Protein AF-A0A8H7ZRF0-F1 (afdb_monomer_lite)

Secondary structure (DSSP, 8-state):
---SS--EEE----EE-PPPTT---EEEEEPHHHHHHHHHHHHTT--TTS-TTTEEEEEEETT---TTT-SSPPEEEEEEE-TTS-EEEEE--TTHHHHHHHHHHHHT-TT----HHHHHHHHHHHHHS-GGGHHHHHHHHHHTTGGGGS-TTTT---HHHHHHHHHHHHHHHHHHHHHHHS-GGGGTGGG-S--PPPSSGGGS-TTTHHHHHHHHHHHHHHHTT----------------------PPP----

InterPro domains:
  IPR051113 Integrator complex subunit 6 [PTHR12957] (2-185)
  IPR057413 Integrator complex subunit 6-like, beta-barrel domain [PF25462] (2-107)

Organism: NCBI:txid278681

Radius of gyration: 33.99 Å; chains: 1; bounding box: 94×66×78 Å

Foldseek 3Di:
DDDPDFAKDKAPDFDFDDDPPPQDWDKDWDDCVVCLVVLVVQVVPDDPPQDLVGGWIFMATVPCDPPPDDPDRFGQWTWGHDPVSTIMTIGHAGNVVLVRVLLVVQVPDPPNPQDPVSLVSVVVVLVSHDLCCQVVVLVSCVSSVNNVSDDPCRSDDPVPVVVVVVVVVVVVVVVVVVVVPDDPCPVPPVPPPPDDQDPDLVPQDPVCNVVSVVVVVVVVVVVVPDDDDDDDDDDDDDDDDDDDDDDDDDDDDD

Sequence (254 aa):
GRPCQPLLCYTRQTESIVIPAGFPFDKYELQQEEHQPLAQLIASTVVPGIGRNVQCWPVCVRGSQRRDRSDRAAPFGFLRGNTSGGVTLYVLPFNFPHLFTLIEEFRKQPNAAASPSWMNKFKEYLSGVPCYYGKCYKEVFKHLGMGHLTPSNFGVTPSGINQHVEKIKAMAKKEYDILFNQPASVVTSNVAAERPLPTNAFDVPRNELHSRWTDLWNGFLKEVGHPIGKGKAEVYGSLTRKPDGEVSVPIAAM

pLDDT: mean 75.79, std 19.13, range [26.12, 96.19]

Structure (mmCIF, N/CA/C/O backbone):
data_AF-A0A8H7ZRF0-F1
#
_entry.id   AF-A0A8H7ZRF0-F1
#
loop_
_atom_site.group_PDB
_atom_site.id
_atom_site.type_symbol
_atom_site.label_atom_id
_atom_site.label_alt_id
_atom_site.label_comp_id
_atom_site.label_asym_id
_atom_site.label_entity_id
_atom_site.label_seq_id
_atom_site.pdbx_PDB_ins_code
_atom_site.Cartn_x
_atom_site.Cartn_y
_atom_site.Cartn_z
_atom_site.occupancy
_atom_site.B_iso_or_equiv
_atom_site.auth_seq_id
_atom_site.auth_comp_id
_atom_site.auth_asym_id
_atom_site.auth_atom_id
_atom_site.pdbx_PDB_model_num
ATOM 1 N N . GLY A 1 1 ? -15.731 9.913 8.395 1.00 62.22 1 GLY A N 1
ATOM 2 C CA . GLY A 1 1 ? -14.919 8.708 8.681 1.00 62.22 1 GLY A CA 1
ATOM 3 C C . GLY A 1 1 ? -14.121 8.313 7.450 1.00 62.22 1 GLY A C 1
ATOM 4 O O . GLY A 1 1 ? -14.120 9.074 6.490 1.00 62.22 1 GLY A O 1
ATOM 5 N N . ARG A 1 2 ? -13.464 7.146 7.453 1.00 72.12 2 ARG A N 1
ATOM 6 C CA . ARG A 1 2 ? -12.987 6.510 6.206 1.00 72.12 2 ARG A CA 1
ATOM 7 C C . ARG A 1 2 ? -14.180 5.815 5.520 1.00 72.12 2 ARG A C 1
ATOM 9 O O . ARG A 1 2 ? -15.034 5.318 6.253 1.00 72.12 2 ARG A O 1
ATOM 16 N N . PRO A 1 3 ? -14.277 5.789 4.180 1.00 81.44 3 PRO A N 1
ATOM 17 C CA . PRO A 1 3 ? -15.331 5.044 3.493 1.00 81.44 3 PRO A CA 1
ATOM 18 C C . PRO A 1 3 ? -15.100 3.531 3.617 1.00 81.44 3 PRO A C 1
ATOM 20 O O . PRO A 1 3 ? -13.955 3.085 3.685 1.00 81.44 3 PRO A O 1
ATOM 23 N N . CYS A 1 4 ? -16.179 2.745 3.616 1.00 84.19 4 CYS A N 1
ATOM 24 C CA . CYS A 1 4 ? -16.110 1.278 3.658 1.00 84.19 4 CYS A CA 1
ATOM 25 C C . CYS A 1 4 ? -15.548 0.676 2.358 1.00 84.19 4 CYS A C 1
ATOM 27 O O . CYS A 1 4 ? -14.923 -0.378 2.391 1.00 84.19 4 CYS A O 1
ATOM 29 N N . GLN A 1 5 ? -15.736 1.365 1.228 1.00 84.69 5 GLN A N 1
ATOM 30 C CA . GLN A 1 5 ? -15.147 1.028 -0.067 1.00 84.69 5 GLN A CA 1
ATOM 31 C C . GLN A 1 5 ? -14.028 2.036 -0.396 1.00 84.69 5 GLN A C 1
ATOM 33 O O . GLN A 1 5 ? -14.290 3.245 -0.420 1.00 84.69 5 GLN A O 1
ATOM 38 N N . PRO A 1 6 ? -12.776 1.598 -0.628 1.00 85.44 6 PRO A N 1
ATOM 39 C CA . PRO A 1 6 ? -11.690 2.495 -1.003 1.00 85.44 6 PRO A CA 1
ATOM 40 C C . PRO A 1 6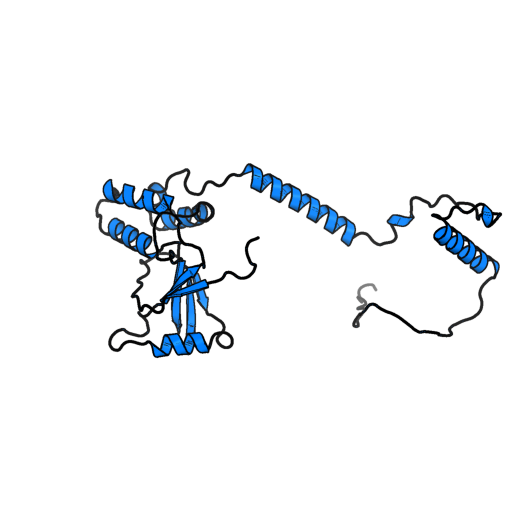 ? -11.820 2.919 -2.472 1.00 85.44 6 PRO A C 1
ATOM 42 O O . PRO A 1 6 ? -11.857 2.083 -3.370 1.00 85.44 6 PRO A O 1
ATOM 45 N N . LEU A 1 7 ? -11.832 4.228 -2.735 1.00 88.50 7 LEU A N 1
ATOM 46 C CA . LEU A 1 7 ? -11.823 4.746 -4.105 1.00 88.50 7 LEU A CA 1
ATOM 47 C C . LEU A 1 7 ? -10.425 4.585 -4.718 1.00 88.50 7 LEU A C 1
ATOM 49 O O . LEU A 1 7 ? -9.502 5.337 -4.389 1.00 88.50 7 LEU A O 1
ATOM 53 N N . LEU A 1 8 ? -10.280 3.603 -5.605 1.00 90.06 8 LEU A N 1
ATOM 54 C CA . LEU A 1 8 ? -9.058 3.354 -6.364 1.00 90.06 8 LEU A CA 1
ATOM 55 C C . LEU A 1 8 ? -9.096 4.107 -7.699 1.00 90.06 8 LEU A C 1
ATOM 57 O O . LEU A 1 8 ? -10.089 4.064 -8.421 1.00 90.06 8 LEU A O 1
ATOM 61 N N . CYS A 1 9 ? -7.996 4.773 -8.038 1.00 90.00 9 CYS A N 1
ATOM 62 C CA . CYS A 1 9 ? -7.777 5.408 -9.334 1.00 90.00 9 CYS A CA 1
ATOM 63 C C . CYS A 1 9 ? -6.651 4.672 -10.068 1.00 90.00 9 CYS A C 1
ATOM 65 O O . CYS A 1 9 ? -5.660 4.292 -9.449 1.00 90.00 9 CYS A O 1
ATOM 67 N N . TYR A 1 10 ? -6.764 4.512 -11.385 1.00 89.31 10 TYR A N 1
ATOM 68 C CA . TYR A 1 10 ? -5.712 3.932 -12.223 1.00 89.31 10 TYR A CA 1
ATOM 69 C C . TYR A 1 10 ? -5.275 4.915 -13.313 1.00 89.31 10 TYR A C 1
ATOM 71 O O . TYR A 1 10 ? -6.069 5.729 -13.788 1.00 89.31 10 TYR A O 1
ATOM 79 N N . THR A 1 11 ? -4.011 4.835 -13.730 1.00 84.62 11 THR A N 1
ATOM 80 C CA . THR A 1 11 ? -3.490 5.620 -14.860 1.00 84.62 11 THR A CA 1
ATOM 81 C C . THR A 1 11 ? -3.472 4.755 -16.119 1.00 84.62 11 THR A C 1
ATOM 83 O O . THR A 1 11 ? -2.900 3.672 -16.092 1.00 84.62 11 THR A O 1
ATOM 86 N N . ARG A 1 12 ? -4.023 5.238 -17.244 1.00 80.69 12 ARG A N 1
ATOM 87 C CA . ARG A 1 12 ? -3.978 4.539 -18.554 1.00 80.69 12 ARG A CA 1
ATOM 88 C C . ARG A 1 12 ? -2.612 4.627 -19.263 1.00 80.69 12 ARG A C 1
ATOM 90 O O . ARG A 1 12 ? -2.514 4.385 -20.462 1.00 80.69 12 ARG A O 1
ATOM 97 N N . GLN A 1 13 ? -1.565 5.028 -18.543 1.00 74.75 13 GLN A N 1
ATOM 98 C CA . GLN A 1 13 ? -0.195 5.041 -19.049 1.00 74.75 13 GLN A CA 1
ATOM 99 C C . GLN A 1 13 ? 0.347 3.614 -18.982 1.00 74.75 13 GLN A C 1
ATOM 101 O O . GLN A 1 13 ? 0.293 2.976 -17.932 1.00 74.75 13 GLN A O 1
ATOM 106 N N . THR A 1 14 ? 0.834 3.113 -20.116 1.00 73.62 14 THR A N 1
ATOM 107 C CA . THR A 1 14 ? 1.450 1.786 -20.200 1.00 73.62 14 THR A CA 1
ATOM 108 C C . THR A 1 14 ? 2.867 1.875 -19.664 1.00 73.62 14 THR A C 1
ATOM 110 O O . THR A 1 14 ? 3.766 2.354 -20.350 1.00 73.62 14 THR A O 1
ATOM 113 N N . GLU A 1 15 ? 3.048 1.432 -18.426 1.00 78.25 15 GLU A N 1
ATOM 114 C CA . GLU A 1 15 ? 4.357 1.307 -17.795 1.00 78.25 15 GLU A CA 1
ATOM 115 C C . GLU A 1 15 ? 4.810 -0.168 -17.842 1.00 78.25 15 GLU A C 1
ATOM 117 O O . GLU A 1 15 ? 4.003 -1.079 -18.055 1.00 78.25 15 GLU A O 1
ATOM 122 N N . SER A 1 16 ? 6.116 -0.404 -17.686 1.00 81.31 16 SER A N 1
ATOM 123 C CA . SER A 1 16 ? 6.729 -1.739 -17.638 1.00 81.31 16 SER A CA 1
ATOM 124 C C . SER A 1 16 ? 7.281 -1.977 -16.235 1.00 81.31 16 SER A C 1
ATOM 126 O O . SER A 1 16 ? 8.434 -1.651 -15.952 1.00 81.31 16 SER A O 1
ATOM 128 N N . ILE A 1 17 ? 6.454 -2.517 -15.340 1.00 86.19 17 ILE A N 1
ATOM 129 C CA . ILE A 1 17 ? 6.827 -2.741 -13.941 1.00 86.19 17 ILE A CA 1
ATOM 130 C C . ILE A 1 17 ? 7.418 -4.143 -13.779 1.00 86.19 17 ILE A C 1
ATOM 132 O O . ILE A 1 17 ? 6.715 -5.150 -13.865 1.00 86.19 17 ILE A O 1
ATOM 136 N N . VAL A 1 18 ? 8.715 -4.195 -13.481 1.00 87.69 18 VAL A N 1
ATOM 137 C CA . VAL A 1 18 ? 9.401 -5.409 -13.029 1.00 87.69 18 VAL A CA 1
ATOM 138 C C . VAL A 1 18 ? 9.389 -5.424 -11.502 1.00 87.69 18 VAL A C 1
ATOM 140 O O . VAL A 1 18 ? 9.832 -4.473 -10.861 1.00 87.69 18 VAL A O 1
ATOM 143 N N . ILE A 1 19 ? 8.875 -6.501 -10.905 1.00 91.06 19 ILE A N 1
ATOM 144 C CA . ILE A 1 19 ? 8.956 -6.720 -9.456 1.00 91.06 19 ILE A CA 1
ATOM 145 C C . ILE A 1 19 ? 10.333 -7.341 -9.151 1.00 91.06 19 ILE A C 1
ATOM 147 O O . ILE A 1 19 ? 10.663 -8.365 -9.758 1.00 91.06 19 ILE A O 1
ATOM 151 N N . PRO A 1 20 ? 11.148 -6.778 -8.235 1.00 90.62 20 PRO A N 1
ATOM 152 C CA . PRO A 1 20 ? 12.454 -7.334 -7.899 1.00 90.62 20 PRO A CA 1
ATOM 153 C C . PRO A 1 20 ? 12.352 -8.790 -7.431 1.00 90.62 20 PRO A C 1
ATOM 155 O O . PRO A 1 20 ? 11.516 -9.124 -6.594 1.00 90.62 20 PRO A O 1
ATOM 158 N N . ALA A 1 21 ? 13.240 -9.659 -7.924 1.00 88.00 21 ALA A N 1
ATOM 159 C CA . ALA A 1 21 ? 13.240 -11.079 -7.559 1.00 88.00 21 ALA A CA 1
ATOM 160 C C . ALA A 1 21 ? 13.254 -11.278 -6.030 1.00 88.00 21 ALA A C 1
ATOM 162 O O . ALA A 1 21 ? 14.017 -10.605 -5.329 1.00 88.00 21 ALA A O 1
ATOM 163 N N . GLY A 1 22 ? 12.406 -12.177 -5.521 1.00 87.50 22 GLY A N 1
ATOM 164 C CA . GLY A 1 22 ? 12.235 -12.435 -4.085 1.00 87.50 22 GLY A CA 1
ATOM 165 C C . GLY A 1 22 ? 11.441 -11.374 -3.306 1.00 87.50 22 GLY A C 1
ATOM 166 O O . GLY A 1 22 ? 11.324 -11.494 -2.090 1.00 87.50 22 GLY A O 1
ATOM 167 N N . PHE A 1 23 ? 10.899 -10.337 -3.955 1.00 91.94 23 PHE A N 1
ATOM 168 C CA . PHE A 1 23 ? 10.026 -9.368 -3.290 1.00 91.94 23 PHE A CA 1
ATOM 169 C C . PHE A 1 23 ? 8.612 -9.957 -3.082 1.00 91.94 23 PHE A C 1
ATOM 171 O O . PHE A 1 23 ? 8.021 -10.421 -4.058 1.00 91.94 23 PHE A O 1
ATOM 178 N N . PRO A 1 24 ? 8.042 -9.940 -1.861 1.00 92.25 24 PRO A N 1
ATOM 179 C CA . PRO A 1 24 ? 6.694 -10.450 -1.604 1.00 92.25 24 PRO A CA 1
ATOM 180 C C . PRO A 1 24 ? 5.613 -9.452 -2.046 1.00 92.25 24 PRO A C 1
ATOM 182 O O . PRO A 1 24 ? 5.714 -8.253 -1.786 1.00 92.25 24 PRO A O 1
ATOM 185 N N . PHE A 1 25 ? 4.560 -9.950 -2.690 1.00 93.38 25 PHE A N 1
ATOM 186 C CA . PHE A 1 25 ? 3.422 -9.159 -3.160 1.00 93.38 25 PHE A CA 1
ATOM 187 C C . PHE A 1 25 ? 2.145 -9.999 -3.150 1.00 93.38 25 PHE A C 1
ATOM 189 O O . PHE A 1 25 ? 2.209 -11.217 -3.325 1.00 93.38 25 PHE A O 1
ATOM 196 N N . ASP A 1 26 ? 0.993 -9.344 -3.012 1.00 94.00 26 ASP A N 1
ATOM 197 C CA . ASP A 1 26 ? -0.301 -10.018 -3.113 1.00 94.00 26 ASP A CA 1
ATOM 198 C C . ASP A 1 26 ? -0.854 -9.905 -4.540 1.00 94.00 26 ASP A C 1
ATOM 200 O O . ASP A 1 26 ? -0.692 -8.884 -5.220 1.00 94.00 26 ASP A O 1
ATOM 204 N N . LYS A 1 27 ? -1.550 -10.951 -4.986 1.00 94.31 27 LYS A N 1
ATOM 205 C CA . LYS A 1 27 ? -2.204 -11.030 -6.295 1.00 94.31 27 LYS A CA 1
ATOM 206 C C . LYS A 1 27 ? -3.697 -11.283 -6.089 1.00 94.31 27 LYS A C 1
ATOM 208 O O . LYS A 1 27 ? -4.075 -12.369 -5.663 1.00 94.31 27 LYS A O 1
ATOM 213 N N . TYR A 1 28 ? -4.531 -10.316 -6.458 1.00 94.00 28 TYR A N 1
ATOM 214 C CA . TYR A 1 28 ? -5.988 -10.438 -6.416 1.00 94.00 28 TYR A CA 1
ATOM 215 C C . TYR A 1 28 ? -6.536 -10.515 -7.840 1.00 94.00 28 TYR A C 1
ATOM 217 O O . TYR A 1 28 ? -6.268 -9.637 -8.661 1.00 94.00 28 TYR A O 1
ATOM 225 N N . GLU A 1 29 ? -7.296 -11.562 -8.149 1.00 91.94 29 GLU A N 1
ATOM 226 C CA . GLU A 1 29 ? -8.023 -11.655 -9.416 1.00 91.94 29 GLU A CA 1
ATOM 227 C C . GLU A 1 29 ? -9.395 -11.003 -9.245 1.00 91.94 29 GLU A C 1
ATOM 229 O O . GLU A 1 29 ? -10.120 -11.290 -8.293 1.00 91.94 29 GLU A O 1
ATOM 234 N N . LEU A 1 30 ? -9.710 -10.059 -10.128 1.00 90.19 30 LEU A N 1
ATOM 235 C CA . LEU A 1 30 ? -10.928 -9.265 -10.058 1.00 90.19 30 LEU A CA 1
ATOM 236 C C . LEU A 1 30 ? -12.078 -10.028 -10.730 1.00 90.19 30 LEU A C 1
ATOM 238 O O . LEU A 1 30 ? -11.889 -10.613 -11.799 1.00 90.19 30 LEU A O 1
ATOM 242 N N . GLN A 1 31 ? -13.266 -10.014 -10.116 1.00 85.31 31 GLN A N 1
ATOM 243 C CA . GLN A 1 31 ? -14.432 -10.747 -10.619 1.00 85.31 31 GLN A CA 1
ATOM 244 C C . GLN A 1 31 ? -14.798 -10.288 -12.037 1.00 85.31 31 GLN A C 1
ATOM 246 O O . GLN A 1 31 ? -14.984 -9.101 -12.304 1.00 85.31 31 GLN A O 1
ATOM 251 N N . GLN A 1 32 ? -14.854 -11.243 -12.966 1.00 76.19 32 GLN A N 1
ATOM 252 C CA . GLN A 1 32 ? -14.890 -10.949 -14.400 1.00 76.19 32 GLN A CA 1
ATOM 253 C C . GLN A 1 32 ? -16.191 -10.261 -14.838 1.00 76.19 32 GLN A C 1
ATOM 255 O O . GLN A 1 32 ? 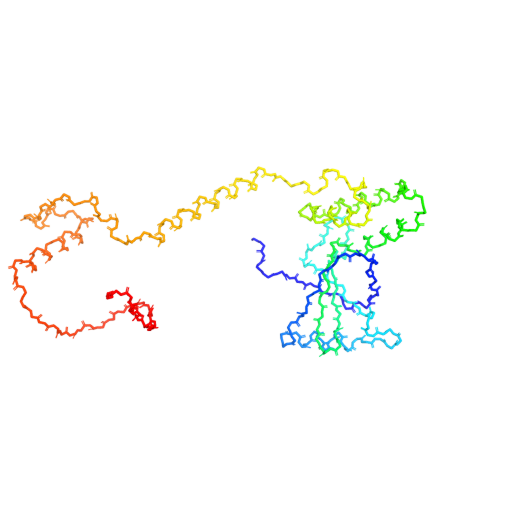-16.153 -9.421 -15.732 1.00 76.19 32 GLN A O 1
ATOM 260 N N . GLU A 1 33 ? -17.312 -10.578 -14.189 1.00 75.50 33 GLU A N 1
ATOM 261 C CA . GLU A 1 33 ? -18.638 -10.031 -14.499 1.00 75.50 33 GLU A CA 1
ATOM 262 C C . GLU A 1 33 ? -18.730 -8.534 -14.155 1.00 75.50 33 GLU A C 1
ATOM 264 O O . GLU A 1 33 ? -19.020 -7.718 -15.029 1.00 75.50 33 GLU A O 1
ATOM 269 N N . GLU A 1 34 ? -18.369 -8.138 -12.928 1.00 81.06 34 GLU A N 1
ATOM 270 C CA . GLU A 1 34 ? -18.396 -6.730 -12.489 1.00 81.06 34 GLU A CA 1
ATOM 271 C C . GLU A 1 34 ? -17.350 -5.840 -13.190 1.00 81.06 34 GLU A C 1
ATOM 273 O O . GLU A 1 34 ? -17.420 -4.607 -13.139 1.00 81.06 34 GLU A O 1
ATOM 278 N N . HIS A 1 35 ? -16.340 -6.442 -13.826 1.00 83.12 35 HIS A N 1
ATOM 279 C CA . HIS A 1 35 ? -15.166 -5.729 -14.338 1.00 83.12 35 HIS A CA 1
ATOM 280 C C . HIS A 1 35 ? -14.873 -5.966 -15.826 1.00 83.12 35 HIS A C 1
ATOM 282 O O . HIS A 1 35 ? -13.837 -5.518 -16.327 1.00 83.12 35 HIS A O 1
ATOM 288 N N . GLN A 1 36 ? -15.801 -6.578 -16.570 1.00 83.44 36 GLN A N 1
ATOM 289 C CA . GLN A 1 36 ? -15.681 -6.801 -18.015 1.00 83.44 36 GLN A CA 1
ATOM 290 C C . GLN A 1 36 ? -15.309 -5.530 -18.817 1.00 83.44 36 GLN A C 1
ATOM 292 O O . GLN A 1 36 ? -14.415 -5.627 -19.664 1.00 83.44 36 GLN A O 1
ATOM 297 N N . PRO A 1 37 ? -15.867 -4.323 -18.553 1.00 88.00 37 PRO A N 1
ATOM 298 C CA . PRO A 1 37 ? -15.476 -3.113 -19.285 1.00 88.00 37 PRO A CA 1
ATOM 299 C C . PRO A 1 37 ? -14.024 -2.690 -19.022 1.00 88.00 37 PRO A C 1
ATOM 301 O O . PRO A 1 37 ? -13.353 -2.180 -19.915 1.00 88.00 37 PRO A O 1
ATOM 304 N N . LEU A 1 38 ? -13.508 -2.927 -17.809 1.00 87.00 38 LEU A N 1
ATOM 305 C CA . LEU A 1 38 ? -12.110 -2.664 -17.455 1.00 87.00 38 LEU A CA 1
ATOM 306 C C . LEU A 1 38 ? -11.172 -3.679 -18.125 1.00 87.00 38 LEU A C 1
ATOM 308 O O . LEU A 1 38 ? -10.103 -3.299 -18.601 1.00 87.00 38 LEU A O 1
ATOM 312 N N . ALA A 1 39 ? -11.587 -4.946 -18.212 1.00 86.31 39 ALA A N 1
ATOM 313 C CA . ALA A 1 39 ? -10.846 -5.990 -18.914 1.00 86.31 39 ALA A CA 1
ATOM 314 C C . ALA A 1 39 ? -10.716 -5.691 -20.415 1.00 86.31 39 ALA A C 1
ATOM 316 O O . ALA A 1 39 ? -9.606 -5.694 -20.952 1.00 86.31 39 ALA A O 1
ATOM 317 N N . GLN A 1 40 ? -11.833 -5.351 -21.069 1.00 86.00 40 GLN A N 1
ATOM 318 C CA . GLN A 1 40 ? -11.865 -4.921 -22.470 1.00 86.00 40 GLN A CA 1
ATOM 319 C C . GLN A 1 40 ? -10.975 -3.697 -22.704 1.00 86.00 40 GLN A C 1
ATOM 321 O O . GLN A 1 40 ? -10.173 -3.693 -23.633 1.00 86.00 40 GLN A O 1
ATOM 326 N N . LEU A 1 41 ? -11.071 -2.688 -21.833 1.00 87.75 41 LEU A N 1
ATOM 327 C CA . LEU A 1 41 ? -10.309 -1.447 -21.935 1.00 87.75 41 LEU A CA 1
ATOM 328 C C . LEU A 1 41 ? -8.789 -1.660 -21.781 1.00 87.75 41 LEU A C 1
ATOM 330 O O . LEU A 1 41 ? -8.010 -1.046 -22.508 1.00 87.75 41 LEU A O 1
ATOM 334 N N . ILE A 1 42 ? -8.350 -2.531 -20.867 1.00 85.06 42 ILE A N 1
ATOM 335 C CA . ILE A 1 42 ? -6.929 -2.898 -20.750 1.00 85.06 42 ILE A CA 1
ATOM 336 C C . ILE A 1 42 ? -6.496 -3.651 -22.018 1.00 85.06 42 ILE A C 1
ATOM 338 O O . ILE A 1 42 ? -5.512 -3.267 -22.653 1.00 85.06 42 ILE A O 1
ATOM 342 N N . ALA A 1 43 ? -7.270 -4.655 -22.446 1.00 81.00 43 ALA A N 1
ATOM 343 C CA . ALA A 1 43 ? -6.980 -5.461 -23.633 1.00 81.00 43 ALA A CA 1
ATOM 344 C C . ALA A 1 43 ? -6.961 -4.655 -24.949 1.00 81.00 43 ALA A C 1
ATOM 346 O O . ALA A 1 43 ? -6.190 -4.990 -25.849 1.00 81.00 43 ALA A O 1
ATOM 347 N N . SER A 1 44 ? -7.743 -3.575 -25.064 1.00 79.94 44 SER A N 1
ATOM 348 C CA . SER A 1 44 ? -7.743 -2.699 -26.245 1.00 79.94 44 SER A CA 1
ATOM 349 C C . SER A 1 44 ? -6.514 -1.792 -26.343 1.00 79.94 44 SER A C 1
ATOM 351 O O . SER A 1 44 ? -6.279 -1.211 -27.396 1.00 79.94 44 SER A O 1
ATOM 353 N N . THR A 1 45 ? -5.725 -1.647 -25.270 1.00 73.31 45 THR A N 1
ATOM 354 C CA . THR A 1 45 ? -4.520 -0.791 -25.269 1.00 73.31 45 THR A CA 1
ATOM 355 C C . THR A 1 45 ? -3.213 -1.526 -25.564 1.00 73.31 45 THR A C 1
ATOM 357 O O . THR A 1 45 ? -2.148 -0.924 -25.446 1.00 73.31 45 THR A O 1
ATOM 360 N N . VAL A 1 46 ? -3.262 -2.803 -25.957 1.00 64.94 46 VAL A N 1
ATOM 361 C CA . VAL A 1 46 ? -2.068 -3.616 -26.247 1.00 64.94 46 VAL A CA 1
ATOM 362 C C . VAL A 1 46 ? -1.247 -3.009 -27.389 1.00 64.94 46 VAL A C 1
ATOM 364 O O . VAL A 1 46 ? -1.635 -3.060 -28.555 1.00 64.94 46 VAL A O 1
ATOM 367 N N . VAL A 1 47 ? -0.084 -2.456 -27.039 1.00 63.97 47 VAL A N 1
ATOM 368 C CA . VAL A 1 47 ? 0.862 -1.846 -27.981 1.00 63.97 47 VAL A CA 1
ATOM 369 C C . VAL A 1 47 ? 1.643 -2.949 -28.713 1.00 63.97 47 VAL A C 1
ATOM 371 O O . VAL A 1 47 ? 2.253 -3.787 -28.045 1.00 63.97 47 VAL A O 1
ATOM 374 N N . PRO A 1 48 ? 1.685 -2.967 -30.060 1.00 56.66 48 PRO A N 1
ATOM 375 C CA . PRO A 1 48 ? 2.505 -3.918 -30.809 1.00 56.66 48 PRO A CA 1
ATOM 376 C C . PRO A 1 48 ? 3.977 -3.896 -30.367 1.00 56.66 48 PRO A C 1
ATOM 378 O O . PRO A 1 48 ? 4.552 -2.836 -30.137 1.00 56.66 48 PRO A O 1
ATOM 381 N N . GLY A 1 49 ? 4.588 -5.074 -30.226 1.00 61.41 49 GLY A N 1
ATOM 382 C CA . GLY A 1 49 ? 5.967 -5.233 -29.742 1.00 61.41 49 GLY A CA 1
ATOM 383 C C . GLY A 1 49 ? 6.118 -5.262 -28.213 1.00 61.41 49 GLY A C 1
ATOM 384 O O . GLY A 1 49 ? 6.986 -5.976 -27.713 1.00 61.41 49 GLY A O 1
ATOM 385 N N . ILE A 1 50 ? 5.242 -4.599 -27.449 1.00 62.09 50 ILE A N 1
ATOM 386 C CA . ILE A 1 50 ? 5.188 -4.751 -25.986 1.00 62.09 50 ILE A CA 1
ATOM 387 C C . ILE A 1 50 ? 4.257 -5.924 -25.667 1.00 62.09 50 ILE A C 1
ATOM 389 O O . ILE A 1 50 ? 3.034 -5.818 -25.736 1.00 62.09 50 ILE A O 1
ATOM 393 N N . GLY A 1 51 ? 4.837 -7.078 -25.327 1.00 58.44 51 GLY A N 1
ATOM 394 C CA . GLY A 1 51 ? 4.061 -8.283 -25.031 1.00 58.44 51 GLY A CA 1
ATOM 395 C C . GLY A 1 51 ? 3.019 -8.057 -23.926 1.00 58.44 51 GLY A C 1
ATOM 396 O O . GLY A 1 51 ? 3.302 -7.400 -22.923 1.00 58.44 51 GLY A O 1
ATOM 397 N N . ARG A 1 52 ? 1.829 -8.668 -24.062 1.00 56.47 52 ARG A N 1
ATOM 398 C CA . ARG A 1 52 ? 0.683 -8.536 -23.125 1.00 56.47 52 ARG A CA 1
ATOM 399 C C . ARG A 1 52 ? 1.022 -8.798 -21.645 1.00 56.47 52 ARG A C 1
ATOM 401 O O . ARG A 1 52 ? 0.287 -8.382 -20.760 1.00 56.47 52 ARG A O 1
ATOM 408 N N . ASN A 1 53 ? 2.134 -9.482 -21.377 1.00 57.38 53 ASN A N 1
ATOM 409 C CA . ASN A 1 53 ? 2.644 -9.772 -20.037 1.00 57.38 53 ASN A CA 1
ATOM 410 C C . ASN A 1 53 ? 3.472 -8.639 -19.394 1.00 57.38 53 ASN A C 1
ATOM 412 O O . ASN A 1 53 ? 3.844 -8.774 -18.231 1.00 57.38 53 ASN A O 1
ATOM 416 N N . VAL A 1 54 ? 3.766 -7.556 -20.117 1.00 63.53 54 VAL A N 1
ATOM 417 C CA . VAL A 1 54 ? 4.581 -6.418 -19.645 1.00 63.53 54 VAL A CA 1
ATOM 418 C C . VAL A 1 54 ? 3.725 -5.176 -19.379 1.00 63.53 54 VAL A C 1
ATOM 420 O O . VAL A 1 54 ? 3.998 -4.424 -18.447 1.00 63.53 54 VAL A O 1
ATOM 423 N N . GLN A 1 55 ? 2.661 -4.981 -20.164 1.00 75.06 55 GLN A N 1
ATOM 424 C CA . GLN A 1 55 ? 1.737 -3.860 -20.007 1.00 75.06 55 GLN A CA 1
ATOM 425 C C . GLN A 1 55 ? 1.018 -3.908 -18.653 1.00 75.06 55 GLN A C 1
ATOM 427 O O . GLN A 1 55 ? 0.301 -4.860 -18.337 1.00 75.06 55 GLN A O 1
ATOM 432 N N . CYS A 1 56 ? 1.181 -2.844 -17.871 1.00 86.81 56 CYS A N 1
ATOM 433 C CA . CYS A 1 56 ? 0.536 -2.688 -16.576 1.00 86.81 56 CYS A CA 1
ATOM 434 C C . CYS A 1 56 ? 0.155 -1.225 -16.312 1.00 86.81 56 CYS A C 1
ATOM 436 O O . CYS A 1 56 ? 0.770 -0.296 -16.838 1.00 86.81 56 CYS A O 1
ATOM 438 N N . TRP A 1 57 ? -0.919 -1.033 -15.545 1.00 90.81 57 TRP A N 1
ATOM 439 C CA . TRP A 1 57 ? -1.555 0.264 -15.293 1.00 90.81 57 TRP A CA 1
ATOM 440 C C . TRP A 1 57 ? -1.447 0.618 -13.802 1.00 90.81 57 TRP A C 1
ATOM 442 O O . TRP A 1 57 ? -2.111 -0.036 -12.990 1.00 90.81 57 TRP A O 1
ATOM 452 N N . PRO A 1 58 ? -0.641 1.622 -13.406 1.00 91.69 58 PRO A N 1
ATOM 453 C CA . PRO A 1 58 ? -0.440 1.967 -11.998 1.00 91.69 58 PRO A CA 1
ATOM 454 C C . PRO A 1 58 ? -1.734 2.385 -11.292 1.00 91.69 58 PRO A C 1
ATOM 456 O O . PRO A 1 58 ? -2.482 3.226 -11.803 1.00 91.69 58 PRO A O 1
ATOM 459 N N . VAL A 1 59 ? -1.958 1.840 -10.092 1.00 92.69 59 VAL A N 1
ATOM 460 C CA . VAL A 1 59 ? -3.115 2.125 -9.228 1.00 92.69 59 VAL A CA 1
ATOM 461 C C . VAL A 1 59 ? -2.683 2.924 -8.003 1.00 92.69 59 VAL A C 1
ATOM 463 O O . VAL A 1 59 ? -1.738 2.558 -7.302 1.00 92.69 59 VAL A O 1
ATOM 466 N N . CYS A 1 60 ? -3.412 3.997 -7.711 1.00 90.56 60 CYS A N 1
ATOM 467 C CA . CYS A 1 60 ? -3.279 4.829 -6.520 1.00 90.56 60 CYS A CA 1
ATOM 468 C C . CYS A 1 60 ? -4.620 4.914 -5.768 1.00 90.56 60 CYS A C 1
ATOM 470 O O . CYS A 1 60 ? -5.691 4.712 -6.340 1.00 90.56 60 CYS A O 1
ATOM 472 N N . VAL A 1 61 ? -4.585 5.206 -4.465 1.00 88.62 61 VAL A N 1
ATOM 473 C CA . VAL A 1 61 ? -5.811 5.503 -3.702 1.00 88.62 61 VAL A CA 1
ATOM 474 C C . VAL A 1 61 ? -6.154 6.977 -3.912 1.00 88.62 61 VAL A C 1
ATOM 476 O O . VAL A 1 61 ? -5.276 7.835 -3.812 1.00 88.62 61 VAL A O 1
ATOM 479 N N . ARG A 1 62 ? -7.420 7.304 -4.188 1.00 83.50 62 ARG A N 1
ATOM 480 C CA . ARG A 1 62 ? -7.851 8.693 -4.393 1.00 83.50 62 ARG A CA 1
ATOM 481 C C . ARG A 1 62 ? -7.530 9.536 -3.152 1.00 83.50 62 ARG A C 1
ATOM 483 O O . ARG A 1 62 ? -7.998 9.237 -2.057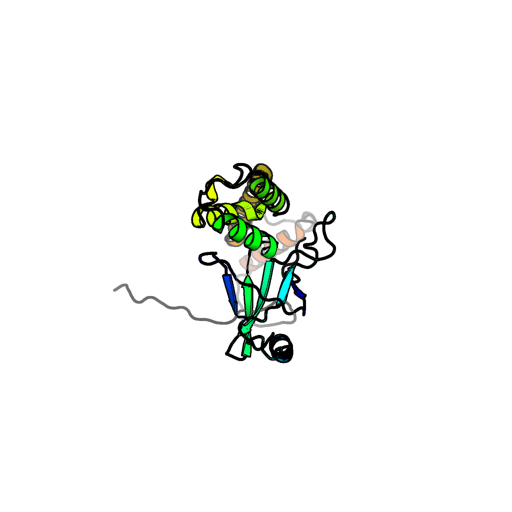 1.00 83.50 62 ARG A O 1
ATOM 490 N N . GLY A 1 63 ? -6.730 10.588 -3.330 1.00 76.31 63 GLY A N 1
ATOM 491 C CA . GLY A 1 63 ? -6.251 11.433 -2.230 1.00 76.31 63 GLY A CA 1
ATOM 492 C C . GLY A 1 63 ? -5.014 10.906 -1.485 1.00 76.31 63 GLY A C 1
ATOM 493 O O . GLY A 1 63 ? -4.702 11.429 -0.421 1.00 76.31 63 GLY A O 1
ATOM 494 N N . SER A 1 64 ? -4.281 9.915 -2.017 1.00 75.19 64 SER A N 1
ATOM 495 C CA . SER A 1 64 ? -2.989 9.464 -1.454 1.00 75.19 64 SER A CA 1
ATOM 496 C C . SER A 1 64 ? -1.811 10.424 -1.691 1.00 75.19 64 SER A C 1
ATOM 498 O O . SER A 1 64 ? -0.698 10.141 -1.246 1.00 75.19 64 SER A O 1
ATOM 500 N N . GLN A 1 65 ? -2.026 11.542 -2.395 1.00 67.44 65 GLN A N 1
ATOM 501 C CA . GLN A 1 65 ? -1.006 12.562 -2.654 1.00 67.44 65 GLN A CA 1
ATOM 502 C C . GLN A 1 65 ? -0.466 13.140 -1.339 1.00 67.44 65 GLN A C 1
ATOM 504 O O . GLN A 1 65 ? -1.218 13.633 -0.494 1.00 67.44 65 GLN A O 1
ATOM 509 N N . ARG A 1 66 ? 0.863 13.128 -1.183 1.00 63.00 66 ARG A N 1
ATOM 510 C CA . ARG A 1 66 ? 1.533 13.876 -0.115 1.00 63.00 66 ARG A CA 1
ATOM 511 C C . ARG A 1 66 ? 1.425 15.361 -0.482 1.00 63.00 66 ARG A C 1
ATOM 513 O O . ARG A 1 66 ? 1.992 15.776 -1.491 1.00 63.00 66 ARG A O 1
ATOM 520 N N . ARG A 1 67 ? 0.655 16.127 0.306 1.00 56.22 67 ARG A N 1
ATOM 521 C CA . ARG A 1 67 ? 0.218 17.520 0.026 1.00 56.22 67 ARG A CA 1
ATOM 522 C C . ARG A 1 67 ? 1.345 18.546 -0.197 1.00 56.22 67 ARG A C 1
ATOM 524 O O . ARG A 1 67 ? 1.056 19.704 -0.458 1.00 56.22 67 ARG A O 1
ATOM 531 N N . ASP A 1 68 ? 2.595 18.132 -0.051 1.00 53.03 68 ASP A N 1
ATOM 532 C CA . ASP A 1 68 ? 3.807 18.943 -0.045 1.00 53.03 68 ASP A CA 1
ATOM 533 C C . ASP A 1 68 ? 4.832 18.554 -1.129 1.00 53.03 68 ASP A C 1
ATOM 535 O O . ASP A 1 68 ? 5.868 19.211 -1.214 1.00 53.03 68 ASP A O 1
ATOM 539 N N . ARG A 1 69 ? 4.622 17.469 -1.903 1.00 54.88 69 ARG A N 1
ATOM 540 C CA . ARG A 1 69 ? 5.726 16.842 -2.668 1.00 54.88 69 ARG A CA 1
ATOM 541 C C . ARG A 1 69 ? 5.445 16.241 -4.055 1.00 54.88 69 ARG A C 1
ATOM 543 O O . ARG A 1 69 ? 6.419 15.886 -4.714 1.00 54.88 69 ARG A O 1
ATOM 550 N N . SER A 1 70 ? 4.203 16.077 -4.526 1.00 56.16 70 SER A N 1
ATOM 551 C CA . SER A 1 70 ? 3.973 15.651 -5.926 1.00 56.16 70 SER A CA 1
ATOM 552 C C . SER A 1 70 ? 2.546 15.868 -6.429 1.00 56.16 70 SER A C 1
ATOM 554 O O . SER A 1 70 ? 1.584 15.543 -5.732 1.00 56.16 70 SER A O 1
ATOM 556 N N . ASP A 1 71 ? 2.427 16.287 -7.691 1.00 59.19 71 ASP A N 1
ATOM 557 C CA . ASP A 1 71 ? 1.162 16.330 -8.433 1.00 59.19 71 ASP A CA 1
ATOM 558 C C . ASP A 1 71 ? 0.612 14.924 -8.728 1.00 59.19 71 ASP A C 1
ATOM 560 O O . ASP A 1 71 ? -0.603 14.721 -8.779 1.00 59.19 71 ASP A O 1
ATOM 564 N N . ARG A 1 72 ? 1.483 13.914 -8.892 1.00 65.12 72 ARG A N 1
ATOM 565 C CA . ARG A 1 72 ? 1.074 12.532 -9.196 1.00 65.12 72 ARG A CA 1
ATOM 566 C C . ARG A 1 72 ? 0.880 11.742 -7.899 1.00 65.12 72 ARG A C 1
ATOM 568 O O . ARG A 1 72 ? 1.758 11.674 -7.043 1.00 65.12 72 ARG A O 1
ATOM 575 N N . ALA A 1 73 ? -0.287 11.117 -7.751 1.00 78.00 73 ALA A N 1
ATOM 576 C CA . ALA A 1 73 ? -0.590 10.278 -6.595 1.00 78.00 73 ALA A CA 1
ATOM 577 C C . ALA A 1 73 ? 0.333 9.050 -6.536 1.00 78.00 73 ALA A C 1
ATOM 579 O O . ALA A 1 73 ? 0.478 8.331 -7.524 1.00 78.00 73 ALA A O 1
ATOM 580 N N . ALA A 1 74 ? 0.918 8.792 -5.363 1.00 85.81 74 ALA A N 1
ATOM 581 C CA . ALA A 1 74 ? 1.799 7.649 -5.148 1.00 85.81 74 ALA A CA 1
ATOM 582 C C . ALA A 1 74 ? 1.036 6.325 -5.374 1.00 85.81 74 ALA A C 1
ATOM 584 O O . ALA A 1 74 ? 0.007 6.104 -4.715 1.00 85.81 74 ALA A O 1
ATOM 585 N N . PRO A 1 75 ? 1.508 5.448 -6.282 1.00 91.75 75 PRO A N 1
ATOM 586 C CA . PRO A 1 75 ? 0.846 4.184 -6.561 1.00 91.75 75 PRO A CA 1
ATOM 587 C C . PRO A 1 75 ? 1.190 3.133 -5.496 1.00 91.75 75 PRO A C 1
ATOM 589 O O . PRO A 1 75 ? 2.250 3.181 -4.872 1.00 91.75 75 PRO A O 1
ATOM 592 N N . PHE A 1 76 ? 0.291 2.173 -5.291 1.00 93.00 76 PHE A N 1
ATOM 593 C CA . PHE A 1 76 ? 0.455 1.042 -4.362 1.00 93.00 76 PHE A CA 1
ATOM 594 C C . PHE A 1 76 ? 0.300 -0.315 -5.070 1.00 93.00 76 PHE A C 1
ATOM 596 O O . PHE A 1 76 ? 0.199 -1.355 -4.435 1.00 93.00 76 PHE A O 1
ATOM 603 N N . GLY A 1 77 ? 0.232 -0.321 -6.396 1.00 94.31 77 GLY A N 1
ATOM 604 C CA . GLY A 1 77 ? 0.042 -1.531 -7.179 1.00 94.31 77 GLY A CA 1
ATOM 605 C C . GLY A 1 77 ? -0.178 -1.218 -8.648 1.00 94.31 77 GLY A C 1
ATOM 606 O O . GLY A 1 77 ? -0.067 -0.063 -9.071 1.00 94.31 77 GLY A O 1
ATOM 607 N N . PHE A 1 78 ? -0.523 -2.243 -9.418 1.00 93.62 78 PHE A N 1
ATOM 608 C CA . PHE A 1 78 ? -0.905 -2.099 -10.819 1.00 93.62 78 PHE A CA 1
ATOM 609 C C . PHE A 1 78 ? -1.978 -3.112 -11.227 1.00 93.62 78 PHE A C 1
ATOM 611 O O . PHE A 1 78 ? -2.047 -4.220 -10.694 1.00 93.62 78 PHE A O 1
ATOM 618 N N . LEU A 1 79 ? -2.801 -2.732 -12.204 1.00 92.62 79 LEU A N 1
ATOM 619 C CA . LEU A 1 79 ? -3.686 -3.648 -12.922 1.00 92.62 79 LEU A CA 1
ATOM 620 C C . LEU A 1 79 ? -2.950 -4.234 -14.127 1.00 92.62 79 LEU A C 1
ATOM 622 O O . LEU A 1 79 ? -2.172 -3.541 -14.787 1.00 92.62 79 LEU A O 1
ATOM 626 N N . ARG A 1 80 ? -3.229 -5.498 -14.439 1.00 88.69 80 ARG A N 1
ATOM 627 C CA . ARG A 1 80 ? -2.754 -6.192 -15.642 1.00 88.69 80 ARG A CA 1
ATOM 628 C C . ARG A 1 80 ? -3.821 -7.180 -16.115 1.00 88.69 80 ARG A C 1
ATOM 630 O O . ARG A 1 80 ? -4.461 -7.832 -15.293 1.00 88.69 80 ARG A O 1
ATOM 637 N N . GLY A 1 81 ? -4.015 -7.293 -17.428 1.00 86.31 81 GLY A N 1
ATOM 638 C CA . GLY A 1 81 ? -4.911 -8.300 -18.004 1.00 86.31 81 GLY A CA 1
ATOM 639 C C . GLY A 1 81 ? -4.364 -9.714 -17.793 1.00 86.31 81 GLY A C 1
ATOM 640 O O . GLY A 1 81 ? -3.157 -9.937 -17.920 1.00 86.31 81 GLY A O 1
ATOM 641 N N . ASN A 1 82 ? -5.238 -10.666 -17.466 1.00 80.62 82 ASN A N 1
ATOM 642 C CA . ASN A 1 82 ? -4.878 -12.079 -17.371 1.00 80.62 82 ASN A CA 1
ATOM 643 C C . ASN A 1 82 ? -5.142 -12.816 -18.701 1.00 80.62 82 ASN A C 1
ATOM 645 O O . ASN A 1 82 ? -5.771 -12.291 -19.621 1.00 80.62 82 ASN A O 1
ATOM 649 N N . THR A 1 83 ? -4.631 -14.041 -18.824 1.00 77.94 83 THR A N 1
ATOM 650 C CA . THR A 1 83 ? -4.784 -14.879 -20.028 1.00 77.94 83 THR A CA 1
ATOM 651 C C . THR A 1 83 ? -6.216 -15.356 -20.271 1.00 77.94 83 THR A C 1
ATOM 653 O O . THR A 1 83 ? -6.549 -15.693 -21.402 1.00 77.94 83 THR A O 1
ATOM 656 N N . SER A 1 84 ? -7.055 -15.364 -19.235 1.00 80.06 84 SER A N 1
ATOM 657 C CA . SER A 1 84 ? -8.452 -15.815 -19.264 1.00 80.06 84 SER A CA 1
ATOM 658 C C . SER A 1 84 ? -9.439 -14.706 -19.663 1.00 80.06 84 SER A C 1
ATOM 660 O O . SER A 1 84 ? -10.640 -14.949 -19.719 1.00 80.06 84 SER A O 1
ATOM 662 N N . GLY A 1 85 ? -8.953 -13.487 -19.932 1.00 78.06 85 GLY A N 1
ATOM 663 C CA . GLY A 1 85 ? -9.780 -12.329 -20.291 1.00 78.06 85 GLY A CA 1
ATOM 664 C C . GLY A 1 85 ? -10.301 -11.504 -19.107 1.00 78.06 85 GLY A C 1
ATOM 665 O O . GLY A 1 85 ? -11.070 -10.573 -19.324 1.00 78.06 85 GLY A O 1
ATOM 666 N N . GLY A 1 86 ? -9.876 -11.808 -17.878 1.00 85.56 86 GLY A N 1
ATOM 667 C CA . GLY A 1 86 ? -10.124 -11.002 -16.679 1.00 85.56 86 GLY A CA 1
ATOM 668 C C . GLY A 1 86 ? -8.975 -10.038 -16.350 1.00 85.56 86 GLY A C 1
ATOM 669 O O . GLY A 1 86 ? -8.013 -9.886 -17.110 1.00 85.56 86 GLY A O 1
ATOM 670 N N . VAL A 1 87 ? -9.053 -9.392 -15.183 1.00 89.81 87 VAL A N 1
ATOM 671 C CA . VAL A 1 87 ? -8.045 -8.431 -14.698 1.00 89.81 87 VAL A CA 1
ATOM 672 C C . VAL A 1 87 ? -7.478 -8.883 -13.358 1.00 89.81 87 VAL A C 1
ATOM 674 O O . VAL A 1 87 ? -8.208 -9.330 -12.479 1.00 89.81 87 VAL A O 1
ATOM 677 N N . THR A 1 88 ? -6.173 -8.708 -13.186 1.00 92.69 88 THR A N 1
ATOM 678 C CA . THR A 1 88 ? -5.457 -8.977 -11.940 1.00 92.69 88 THR A CA 1
ATOM 679 C C . THR A 1 88 ? -4.932 -7.671 -11.353 1.00 92.69 88 THR A C 1
ATOM 681 O O . THR A 1 88 ? -4.247 -6.910 -12.041 1.00 92.69 88 THR A O 1
ATOM 684 N N . LEU A 1 89 ? -5.214 -7.433 -10.073 1.00 94.19 89 LEU A N 1
ATOM 685 C CA . LEU A 1 89 ? -4.588 -6.395 -9.262 1.00 94.19 89 LEU A CA 1
ATOM 686 C C . LEU A 1 89 ? -3.375 -6.985 -8.531 1.00 94.19 89 LEU A C 1
ATOM 688 O O . LEU A 1 89 ? -3.509 -7.897 -7.714 1.00 94.19 89 LEU A O 1
ATOM 692 N N . TYR A 1 90 ? -2.198 -6.430 -8.799 1.00 94.56 90 TYR A N 1
ATOM 693 C CA . TYR A 1 90 ? -0.976 -6.696 -8.045 1.00 94.56 90 TYR A CA 1
ATOM 694 C C . TYR A 1 90 ? -0.835 -5.621 -6.969 1.00 94.56 90 TYR A C 1
ATOM 696 O O . TYR A 1 90 ? -0.718 -4.439 -7.301 1.00 94.56 90 TYR A O 1
ATOM 704 N N . VAL A 1 91 ? -0.865 -6.015 -5.694 1.00 95.12 91 VAL A N 1
ATOM 705 C CA . VAL A 1 91 ? -0.733 -5.099 -4.550 1.00 95.12 91 VAL A CA 1
ATOM 706 C C . VAL A 1 91 ? 0.709 -5.095 -4.058 1.00 95.12 91 VAL A C 1
ATOM 708 O O . VAL A 1 91 ? 1.330 -6.134 -3.843 1.00 95.12 91 VAL A O 1
ATOM 711 N N . LEU A 1 92 ? 1.235 -3.886 -3.902 1.00 94.44 92 LEU A N 1
ATOM 712 C CA . LEU A 1 92 ? 2.628 -3.564 -3.644 1.00 94.44 92 LEU A CA 1
ATOM 713 C C . LEU A 1 92 ? 2.743 -2.486 -2.548 1.00 94.44 92 LEU A C 1
ATOM 715 O O . LEU A 1 92 ? 1.745 -1.911 -2.105 1.00 94.44 92 LEU A O 1
ATOM 719 N N . PRO A 1 93 ? 3.962 -2.181 -2.072 1.00 92.62 93 P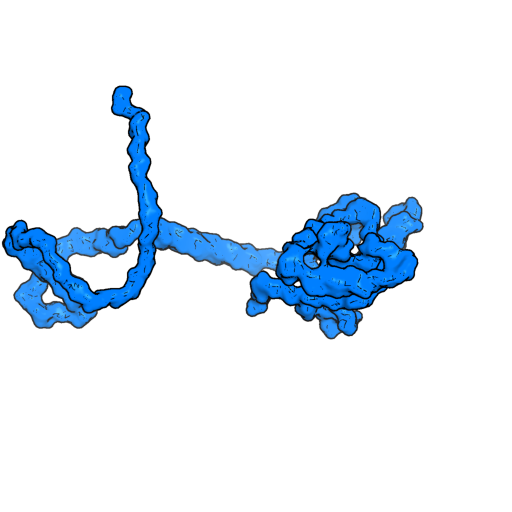RO A N 1
ATOM 720 C CA . PRO A 1 93 ? 4.153 -1.117 -1.099 1.00 92.62 93 PRO A CA 1
ATOM 721 C C . PRO A 1 93 ? 3.765 0.263 -1.648 1.00 92.62 93 PRO A C 1
ATOM 723 O O . PRO A 1 93 ? 3.853 0.542 -2.845 1.00 92.62 93 PRO A O 1
ATOM 726 N N . PHE A 1 94 ? 3.385 1.166 -0.745 1.00 91.12 94 PHE A N 1
ATOM 727 C CA . PHE A 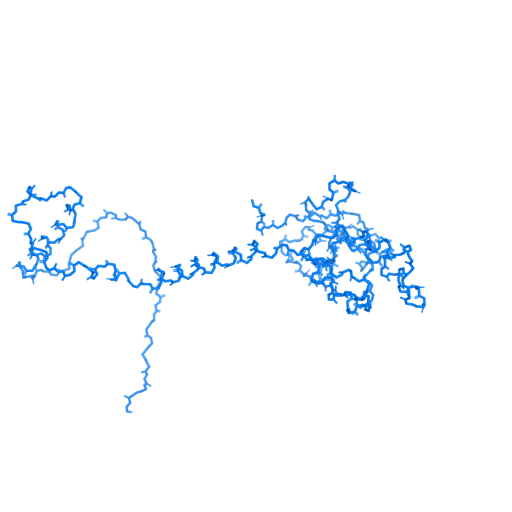1 94 ? 3.171 2.579 -1.061 1.00 91.12 94 PHE A CA 1
ATOM 728 C C . PHE A 1 94 ? 4.407 3.193 -1.750 1.00 91.12 94 PHE A C 1
ATOM 730 O O . PHE A 1 94 ? 5.506 3.187 -1.196 1.00 91.12 94 PHE A O 1
ATOM 737 N N . ASN A 1 95 ? 4.218 3.745 -2.950 1.00 91.00 95 ASN A N 1
ATOM 738 C CA . ASN A 1 95 ? 5.274 4.261 -3.822 1.00 91.00 95 ASN A CA 1
ATOM 739 C C . ASN A 1 95 ? 6.342 3.210 -4.211 1.00 91.00 95 ASN A C 1
ATOM 741 O O . ASN A 1 95 ? 7.544 3.493 -4.212 1.00 91.00 95 ASN A O 1
ATOM 745 N N . PHE A 1 96 ? 5.907 1.992 -4.558 1.00 92.56 96 PHE A N 1
ATOM 746 C CA . PHE A 1 96 ? 6.798 0.904 -4.981 1.00 92.56 96 PHE A CA 1
ATOM 747 C C . PHE A 1 96 ? 7.799 1.240 -6.110 1.00 92.56 96 PHE A C 1
ATOM 749 O O . PHE A 1 96 ? 8.890 0.677 -6.040 1.00 92.56 96 PHE A O 1
ATOM 756 N N . PRO A 1 97 ? 7.550 2.129 -7.107 1.00 91.62 97 PRO A N 1
ATOM 757 C CA . PRO A 1 97 ? 8.535 2.368 -8.168 1.00 91.62 97 PRO A CA 1
ATOM 758 C C . PRO A 1 97 ? 9.842 2.939 -7.612 1.00 91.62 97 PRO A C 1
ATOM 760 O O . PRO A 1 97 ? 10.925 2.469 -7.946 1.00 91.62 97 PRO A O 1
ATOM 763 N N . HIS A 1 98 ? 9.742 3.897 -6.684 1.00 92.00 98 HIS A N 1
ATOM 764 C CA . HIS A 1 98 ? 10.907 4.467 -6.010 1.00 92.00 98 HIS A CA 1
ATOM 765 C C . HIS A 1 98 ? 11.612 3.424 -5.129 1.00 92.00 98 HIS A C 1
ATOM 767 O O . HIS A 1 98 ? 12.840 3.356 -5.107 1.00 92.00 98 HIS A O 1
ATOM 773 N N . LEU A 1 99 ? 10.845 2.573 -4.437 1.00 93.31 99 LEU A N 1
ATOM 774 C CA . LEU A 1 99 ? 11.406 1.500 -3.619 1.00 93.31 99 LEU A CA 1
ATOM 775 C C . LEU A 1 99 ? 12.177 0.470 -4.453 1.00 93.31 99 LEU A C 1
ATOM 777 O O . LEU A 1 99 ? 13.249 0.033 -4.045 1.00 93.31 99 LEU A O 1
ATOM 781 N N . PHE A 1 100 ? 11.644 0.075 -5.608 1.00 93.75 100 PHE A N 1
ATOM 782 C CA . PHE A 1 100 ? 12.271 -0.916 -6.480 1.00 93.75 100 PHE A CA 1
ATOM 783 C C . PHE A 1 100 ? 13.587 -0.390 -7.060 1.00 93.75 100 PHE A C 1
ATOM 785 O O . PHE A 1 100 ? 14.586 -1.107 -7.003 1.00 93.75 100 PHE A O 1
ATOM 792 N N . THR A 1 101 ? 13.643 0.883 -7.471 1.00 92.44 101 THR A N 1
ATOM 793 C CA . THR A 1 101 ? 14.903 1.549 -7.844 1.00 92.44 101 THR A CA 1
ATOM 794 C C . THR A 1 101 ? 15.930 1.501 -6.710 1.00 92.44 101 THR A C 1
ATOM 796 O O . THR A 1 101 ? 17.081 1.142 -6.949 1.00 92.44 101 THR A O 1
ATOM 799 N N . LEU A 1 102 ? 15.533 1.780 -5.461 1.00 92.75 102 LEU A N 1
ATOM 800 C CA . LEU A 1 102 ? 16.443 1.685 -4.310 1.00 92.75 102 LEU A CA 1
ATOM 801 C C . LEU A 1 102 ? 16.919 0.248 -4.046 1.00 92.75 102 LEU A C 1
ATOM 803 O O . LEU A 1 102 ? 18.099 0.044 -3.766 1.00 92.75 102 LEU A O 1
ATOM 807 N N . ILE A 1 103 ? 16.041 -0.750 -4.166 1.00 91.62 103 ILE A N 1
ATOM 808 C CA . ILE A 1 103 ? 16.398 -2.171 -4.018 1.00 91.62 103 ILE A CA 1
ATOM 809 C C . ILE A 1 103 ? 17.395 -2.599 -5.102 1.00 91.62 103 ILE A C 1
ATOM 811 O O . ILE A 1 103 ? 18.341 -3.330 -4.812 1.00 91.62 103 ILE A O 1
ATOM 815 N N . GLU A 1 104 ? 17.228 -2.129 -6.337 1.00 90.31 104 GLU A N 1
ATOM 816 C CA . GLU A 1 104 ? 18.186 -2.374 -7.413 1.00 90.31 104 GLU A CA 1
ATOM 817 C C . GLU A 1 104 ? 19.518 -1.642 -7.217 1.00 90.31 104 GLU A C 1
ATOM 819 O O . GLU A 1 104 ? 20.566 -2.254 -7.410 1.00 90.31 104 GLU A O 1
ATOM 824 N N . GLU A 1 105 ? 19.508 -0.368 -6.811 1.00 90.31 105 GLU A N 1
ATOM 825 C CA . GLU A 1 105 ? 20.731 0.375 -6.472 1.00 90.31 105 GLU A CA 1
ATOM 826 C C . GLU A 1 105 ? 21.522 -0.310 -5.346 1.00 90.31 105 GLU A C 1
ATOM 828 O O . GLU A 1 105 ? 22.753 -0.306 -5.379 1.00 90.31 105 GLU A O 1
ATOM 833 N N . PHE A 1 106 ? 20.834 -0.912 -4.369 1.00 88.00 106 PHE A N 1
ATOM 834 C CA . PHE A 1 106 ? 21.458 -1.674 -3.285 1.00 88.00 106 PHE A CA 1
ATOM 835 C C . PHE A 1 106 ? 22.040 -3.003 -3.783 1.00 88.00 106 PHE A C 1
ATOM 837 O O . PHE A 1 106 ? 23.206 -3.295 -3.538 1.00 88.00 106 PHE A O 1
ATOM 844 N N . ARG A 1 107 ? 21.271 -3.785 -4.556 1.00 87.06 107 ARG A N 1
ATOM 845 C CA . ARG A 1 107 ? 21.719 -5.075 -5.122 1.00 87.06 107 ARG A CA 1
ATOM 846 C C . ARG A 1 107 ? 22.916 -4.953 -6.072 1.00 87.06 107 ARG A C 1
ATOM 848 O O . ARG A 1 107 ? 23.622 -5.935 -6.274 1.00 87.06 107 ARG A O 1
ATOM 855 N N . LYS A 1 108 ? 23.147 -3.769 -6.646 1.00 86.50 108 LYS A N 1
ATOM 856 C CA . LYS A 1 108 ? 24.292 -3.459 -7.521 1.00 86.50 108 LYS A CA 1
ATOM 857 C C . LYS A 1 108 ? 25.559 -3.039 -6.745 1.00 86.50 108 LYS A C 1
ATOM 859 O O . LYS A 1 108 ? 26.591 -2.826 -7.373 1.00 86.50 108 LYS A O 1
ATOM 864 N N . GLN A 1 109 ? 25.517 -2.928 -5.409 1.00 81.56 109 GLN A N 1
ATOM 865 C CA . GLN A 1 109 ? 26.676 -2.599 -4.562 1.00 81.56 109 GLN A CA 1
ATOM 866 C C . GLN A 1 109 ? 27.314 -3.891 -3.999 1.00 81.56 109 GLN A C 1
ATOM 868 O O . GLN A 1 109 ? 26.743 -4.500 -3.094 1.00 81.56 109 GLN A O 1
ATOM 873 N N . PRO A 1 110 ? 28.502 -4.322 -4.477 1.00 63.31 110 PRO A N 1
ATOM 874 C CA . PRO A 1 110 ? 29.044 -5.657 -4.185 1.00 63.31 110 PRO A CA 1
ATOM 875 C C . PRO A 1 110 ? 29.467 -5.882 -2.724 1.00 63.31 110 PRO A C 1
ATOM 877 O O . PRO A 1 110 ? 29.595 -7.027 -2.302 1.00 63.31 110 PRO A O 1
ATOM 880 N N . ASN A 1 111 ? 29.663 -4.817 -1.938 1.00 62.00 111 ASN A N 1
ATOM 881 C CA . ASN A 1 111 ? 30.268 -4.900 -0.603 1.00 62.00 111 ASN A CA 1
ATOM 882 C C . ASN A 1 111 ? 29.255 -4.762 0.556 1.00 62.00 111 ASN A C 1
ATOM 884 O O . ASN A 1 111 ? 29.673 -4.569 1.695 1.00 62.00 111 ASN A O 1
ATOM 888 N N . ALA A 1 112 ? 27.943 -4.818 0.279 1.00 56.94 112 ALA A N 1
ATOM 889 C CA . ALA A 1 112 ? 26.809 -4.732 1.225 1.00 56.94 112 ALA A CA 1
ATOM 890 C C . ALA A 1 112 ? 26.696 -3.468 2.118 1.00 56.94 112 ALA A C 1
ATOM 892 O O . ALA A 1 112 ? 25.616 -3.175 2.631 1.00 56.94 112 ALA A O 1
ATOM 893 N N . ALA A 1 113 ? 27.763 -2.682 2.273 1.00 61.62 113 ALA A N 1
ATOM 894 C CA . ALA A 1 113 ? 27.757 -1.380 2.924 1.00 61.62 113 ALA A CA 1
ATOM 895 C C . ALA A 1 113 ? 26.997 -0.352 2.068 1.00 61.62 113 ALA A C 1
ATOM 897 O O . ALA A 1 113 ? 27.550 0.238 1.140 1.00 61.62 113 ALA A O 1
ATOM 898 N N . ALA A 1 114 ? 25.723 -0.141 2.404 1.00 69.81 114 ALA A N 1
ATOM 899 C CA . ALA A 1 114 ? 24.858 0.855 1.784 1.00 69.81 114 ALA A CA 1
ATOM 900 C C . ALA A 1 114 ? 25.520 2.246 1.764 1.00 69.81 114 ALA A C 1
ATOM 902 O O . ALA A 1 114 ? 25.801 2.820 2.820 1.00 69.81 114 ALA A O 1
ATOM 903 N N . SER A 1 115 ? 25.758 2.801 0.570 1.00 83.69 115 SER A N 1
ATOM 904 C CA . SER A 1 115 ? 26.464 4.084 0.445 1.00 83.69 115 SER A CA 1
ATOM 905 C C . SER A 1 115 ? 25.742 5.225 1.192 1.00 83.69 115 SER A C 1
ATOM 907 O O . SER A 1 115 ? 24.508 5.237 1.241 1.00 83.69 115 SER A O 1
ATOM 909 N N . PRO A 1 116 ? 26.453 6.234 1.743 1.00 85.75 116 PRO A N 1
ATOM 910 C CA . PRO A 1 116 ? 25.813 7.325 2.488 1.00 85.75 116 PRO A CA 1
ATOM 911 C C . PRO A 1 116 ? 24.742 8.080 1.683 1.00 85.75 116 PRO A C 1
ATOM 913 O O . PRO A 1 116 ? 23.714 8.473 2.231 1.00 85.75 116 PRO A O 1
ATOM 916 N N . SER A 1 117 ? 24.947 8.223 0.367 1.00 89.81 117 SER A N 1
ATOM 917 C CA . SER A 1 117 ? 23.958 8.793 -0.555 1.00 89.81 117 SER A CA 1
ATOM 918 C C . SER A 1 117 ? 22.702 7.919 -0.652 1.00 89.81 117 SER A C 1
ATOM 920 O O . SER A 1 117 ? 21.594 8.414 -0.437 1.00 89.81 117 SER A O 1
ATOM 922 N N . TRP A 1 118 ? 22.860 6.609 -0.886 1.00 91.44 118 TRP A N 1
ATOM 923 C CA . TRP A 1 118 ? 21.740 5.664 -0.931 1.00 91.44 118 TRP A CA 1
ATOM 924 C C . TRP A 1 118 ? 20.978 5.630 0.398 1.00 91.44 118 TRP A C 1
ATOM 926 O O . TRP A 1 118 ? 19.751 5.693 0.415 1.00 91.44 118 TRP A O 1
ATOM 936 N N . MET A 1 119 ? 21.695 5.611 1.524 1.00 90.62 119 MET A N 1
ATOM 937 C CA . MET A 1 119 ? 21.098 5.558 2.859 1.00 90.62 119 MET A CA 1
ATOM 938 C C . MET A 1 119 ? 20.271 6.813 3.169 1.00 90.62 119 MET A C 1
ATOM 940 O O . MET A 1 119 ? 19.255 6.729 3.860 1.00 90.62 119 MET A O 1
ATOM 944 N N . ASN A 1 120 ? 20.657 7.970 2.625 1.00 91.62 120 ASN A N 1
ATOM 945 C CA . ASN A 1 120 ? 19.864 9.191 2.719 1.00 91.62 120 ASN A CA 1
ATOM 946 C C . ASN A 1 120 ? 18.602 9.121 1.841 1.00 91.62 120 ASN A C 1
ATOM 948 O O . ASN A 1 120 ? 17.522 9.406 2.360 1.00 91.62 120 ASN A O 1
ATOM 952 N N . LYS A 1 121 ? 18.689 8.642 0.585 1.00 92.50 121 LYS A N 1
ATOM 953 C CA . LYS A 1 121 ? 17.496 8.378 -0.254 1.00 92.50 121 LYS A CA 1
ATOM 954 C C . LYS A 1 121 ? 16.521 7.414 0.439 1.00 92.50 121 LYS A C 1
ATOM 956 O O . LYS A 1 121 ? 15.318 7.655 0.474 1.00 92.50 121 LYS A O 1
ATOM 961 N N . PHE A 1 122 ? 17.036 6.330 1.024 1.00 92.69 122 PHE A N 1
ATOM 962 C CA . PHE A 1 122 ? 16.233 5.313 1.704 1.00 92.69 122 PHE A CA 1
ATOM 963 C C . PHE A 1 122 ? 15.531 5.871 2.949 1.00 92.69 122 PHE A C 1
ATOM 965 O O . PHE A 1 122 ? 14.325 5.686 3.107 1.00 92.69 122 PHE A O 1
ATOM 972 N N . LYS A 1 123 ? 16.235 6.638 3.794 1.00 91.12 123 LYS A N 1
ATOM 973 C CA . LYS A 1 123 ? 15.619 7.364 4.921 1.00 91.12 123 LYS A CA 1
ATOM 974 C C . LYS A 1 123 ? 14.550 8.357 4.456 1.00 91.12 123 LYS A C 1
ATOM 976 O O . LYS A 1 123 ? 13.489 8.430 5.074 1.00 91.12 123 LYS A O 1
ATOM 981 N N . GLU A 1 124 ? 14.800 9.094 3.375 1.00 91.31 124 GLU A N 1
ATOM 982 C CA . GLU A 1 124 ? 13.827 10.029 2.805 1.00 91.31 124 GLU A CA 1
ATOM 983 C C . GLU A 1 124 ? 12.568 9.303 2.310 1.00 91.31 124 GLU A C 1
ATOM 985 O O . GLU A 1 124 ? 11.458 9.702 2.672 1.00 91.31 124 GLU A O 1
ATOM 990 N N . TYR A 1 125 ? 12.722 8.191 1.586 1.00 91.94 125 TYR A N 1
ATOM 991 C CA . TYR A 1 125 ? 11.612 7.327 1.188 1.00 91.94 125 TYR A CA 1
ATOM 992 C C . TYR A 1 125 ? 10.802 6.847 2.404 1.00 91.94 125 TYR A C 1
ATOM 994 O O . TYR A 1 125 ? 9.585 7.036 2.439 1.00 91.94 125 TYR A O 1
ATOM 1002 N N . LEU A 1 126 ? 11.460 6.311 3.441 1.00 91.62 126 LEU A N 1
ATOM 1003 C CA . LEU A 1 126 ? 10.783 5.858 4.663 1.00 91.62 126 LEU A CA 1
ATOM 1004 C C . LEU A 1 126 ? 10.067 6.999 5.405 1.00 91.62 126 LEU A C 1
ATOM 1006 O O . LEU A 1 126 ? 9.017 6.760 5.995 1.00 91.62 126 LEU A O 1
ATOM 1010 N N . SER A 1 127 ? 10.560 8.241 5.328 1.00 88.62 127 SER A N 1
ATOM 1011 C CA . SER A 1 127 ? 9.861 9.422 5.868 1.00 88.62 127 SER A CA 1
ATOM 1012 C C . SER A 1 127 ? 8.560 9.762 5.119 1.00 88.62 127 SER A C 1
ATOM 1014 O O . SER A 1 127 ? 7.693 10.455 5.651 1.00 88.62 127 SER A O 1
ATOM 1016 N N . GLY A 1 128 ? 8.417 9.292 3.874 1.00 87.12 128 GLY A N 1
ATOM 1017 C CA . GLY A 1 128 ? 7.203 9.409 3.068 1.00 87.12 128 GLY A CA 1
ATOM 1018 C C . GLY A 1 128 ? 6.208 8.262 3.256 1.00 87.12 128 GLY A C 1
ATOM 1019 O O . GLY A 1 128 ? 5.043 8.426 2.898 1.00 87.12 128 GLY A O 1
ATOM 1020 N N . VAL A 1 129 ? 6.630 7.125 3.820 1.00 89.25 129 VAL A N 1
ATOM 1021 C CA . VAL A 1 129 ? 5.758 5.969 4.069 1.00 89.25 129 VAL A CA 1
ATOM 1022 C C . VAL A 1 129 ? 4.909 6.207 5.328 1.00 89.25 129 VAL A C 1
ATOM 1024 O O . VAL A 1 129 ? 5.462 6.443 6.404 1.00 89.25 129 VAL A O 1
ATOM 1027 N N . PRO A 1 130 ? 3.566 6.098 5.257 1.00 86.75 130 PRO A N 1
ATOM 1028 C CA . PRO A 1 130 ? 2.713 6.239 6.436 1.00 86.75 130 PRO A CA 1
ATOM 1029 C C . PRO A 1 130 ? 3.039 5.209 7.531 1.00 86.75 130 PRO A C 1
ATOM 1031 O O . PRO A 1 130 ? 3.135 4.011 7.261 1.00 86.75 130 PRO A O 1
ATOM 1034 N N . CYS A 1 131 ? 3.163 5.666 8.782 1.00 86.31 131 CYS A N 1
ATOM 1035 C CA . CYS A 1 131 ? 3.713 4.878 9.895 1.00 86.31 131 CYS A CA 1
ATOM 1036 C C . CYS A 1 131 ? 3.026 3.519 10.131 1.00 86.31 131 CYS A C 1
ATOM 1038 O O . CYS A 1 131 ? 3.704 2.542 10.443 1.00 86.31 131 CYS A O 1
ATOM 1040 N N . TYR A 1 132 ? 1.714 3.412 9.911 1.00 86.69 132 TYR A N 1
ATOM 1041 C CA . TYR A 1 132 ? 0.962 2.166 10.096 1.00 86.69 132 TYR A CA 1
ATOM 1042 C C . TYR A 1 132 ? 1.422 1.010 9.186 1.00 86.69 132 TYR A C 1
ATOM 1044 O O . TYR A 1 132 ? 1.201 -0.149 9.528 1.00 86.69 132 TYR A O 1
ATOM 1052 N N . TYR A 1 133 ? 2.124 1.282 8.079 1.00 89.25 133 TYR A N 1
ATOM 1053 C CA . TYR A 1 133 ? 2.734 0.234 7.251 1.00 89.25 133 TYR A CA 1
ATOM 1054 C C . TYR A 1 133 ? 4.040 -0.343 7.828 1.00 89.25 133 TYR A C 1
ATOM 1056 O O . TYR A 1 133 ? 4.479 -1.415 7.406 1.00 89.25 133 TYR A O 1
ATOM 1064 N N . GLY A 1 134 ? 4.700 0.348 8.764 1.00 89.94 134 GLY A N 1
ATOM 1065 C CA . GLY A 1 134 ? 6.106 0.086 9.092 1.00 89.94 134 GLY A CA 1
ATOM 1066 C C . GLY A 1 134 ? 6.400 -1.296 9.692 1.00 89.94 134 GLY A C 1
ATOM 1067 O O . GLY A 1 134 ? 7.515 -1.790 9.534 1.00 89.94 134 GLY A O 1
ATOM 1068 N N . LYS A 1 135 ? 5.407 -1.967 10.301 1.00 88.50 135 LYS A N 1
ATOM 1069 C CA . LYS A 1 135 ? 5.532 -3.375 10.728 1.00 88.50 135 LYS A CA 1
ATOM 1070 C C . LYS A 1 135 ? 5.744 -4.306 9.528 1.00 88.50 135 LYS A C 1
ATOM 1072 O O . LYS A 1 135 ? 6.686 -5.090 9.528 1.00 88.50 135 LYS A O 1
ATOM 1077 N N . CYS A 1 136 ? 4.900 -4.195 8.502 1.00 89.75 136 CYS A N 1
ATOM 1078 C CA . CYS A 1 136 ? 4.974 -5.030 7.302 1.00 89.75 136 CYS A CA 1
ATOM 1079 C C . CYS A 1 136 ? 6.292 -4.791 6.552 1.00 89.75 136 CYS A C 1
ATOM 1081 O O . CYS A 1 136 ? 6.995 -5.740 6.221 1.00 89.75 136 CYS A O 1
ATOM 1083 N N . TYR A 1 137 ? 6.680 -3.524 6.375 1.00 91.75 137 TYR A N 1
ATOM 1084 C CA . TYR A 1 137 ? 7.956 -3.162 5.748 1.00 91.75 137 TYR A CA 1
ATOM 1085 C C . TYR A 1 137 ? 9.177 -3.719 6.495 1.00 91.75 137 TYR A C 1
ATOM 1087 O O . TYR A 1 137 ? 10.108 -4.183 5.844 1.00 91.75 137 TYR A O 1
ATOM 1095 N N . LYS A 1 138 ? 9.190 -3.709 7.838 1.00 91.12 138 LYS A N 1
ATOM 1096 C CA . LYS A 1 138 ? 10.298 -4.277 8.629 1.00 91.12 138 LYS A CA 1
ATOM 1097 C C . LYS A 1 138 ? 10.500 -5.767 8.355 1.00 91.12 138 LYS A C 1
ATOM 1099 O O . LYS A 1 138 ? 11.636 -6.184 8.140 1.00 91.12 138 LYS A O 1
ATOM 1104 N N . GLU A 1 139 ? 9.424 -6.552 8.281 1.00 90.62 139 GLU A N 1
ATOM 1105 C CA . GLU A 1 139 ? 9.540 -7.962 7.891 1.00 90.62 139 GLU A CA 1
ATOM 1106 C C . GLU A 1 139 ? 9.987 -8.109 6.428 1.00 90.62 139 GLU A C 1
ATOM 1108 O O . GLU A 1 139 ? 10.886 -8.901 6.157 1.00 90.62 139 GLU A O 1
ATOM 1113 N N . VAL A 1 140 ? 9.460 -7.321 5.484 1.00 91.19 140 VAL A N 1
ATOM 1114 C CA . VAL A 1 140 ? 9.907 -7.370 4.076 1.00 91.19 140 VAL A CA 1
ATOM 1115 C C . VAL A 1 140 ? 11.404 -7.052 3.945 1.00 91.19 140 VAL A C 1
ATOM 1117 O O . VAL A 1 140 ? 12.136 -7.794 3.294 1.00 91.19 140 VAL A O 1
ATOM 1120 N N . PHE A 1 141 ? 11.907 -6.010 4.612 1.00 91.19 141 PHE A N 1
ATOM 1121 C CA . PHE A 1 141 ? 13.332 -5.665 4.577 1.00 91.19 141 PHE A CA 1
ATOM 1122 C C . PHE A 1 141 ? 14.227 -6.702 5.254 1.00 91.19 141 PHE A C 1
ATOM 1124 O O . PHE A 1 141 ? 15.336 -6.937 4.782 1.00 91.19 141 PHE A O 1
ATOM 1131 N N . LYS A 1 142 ? 13.748 -7.366 6.309 1.00 90.19 142 LYS A N 1
ATOM 1132 C CA . LYS A 1 142 ? 14.432 -8.503 6.936 1.00 90.19 142 LYS A CA 1
ATOM 1133 C C . LYS A 1 142 ? 14.576 -9.684 5.966 1.00 90.19 142 LYS A C 1
ATOM 1135 O O . LYS A 1 142 ? 15.682 -10.195 5.831 1.00 90.19 142 LYS A O 1
ATOM 1140 N N . HIS A 1 143 ? 13.521 -10.051 5.231 1.00 89.38 143 HIS A N 1
ATOM 1141 C CA . HIS A 1 143 ? 13.592 -11.093 4.191 1.00 89.38 143 HIS A CA 1
ATOM 1142 C C . HIS A 1 143 ? 14.518 -10.705 3.022 1.00 89.38 143 HIS A C 1
ATOM 1144 O O . HIS A 1 143 ? 15.150 -11.567 2.423 1.00 89.38 143 HIS A O 1
ATOM 1150 N N . LEU A 1 144 ? 14.648 -9.408 2.725 1.00 88.06 144 LEU A N 1
ATOM 1151 C CA . LEU A 1 144 ? 15.554 -8.872 1.700 1.00 88.06 144 LEU A CA 1
ATOM 1152 C C . LEU A 1 144 ? 16.987 -8.587 2.212 1.00 88.06 144 LEU A C 1
ATOM 1154 O O . LEU A 1 144 ? 17.755 -7.932 1.511 1.00 88.06 144 LEU A O 1
ATOM 1158 N N . GLY A 1 145 ? 17.348 -8.996 3.437 1.00 86.75 145 GLY A N 1
ATOM 1159 C CA . GLY A 1 145 ? 18.669 -8.758 4.055 1.00 86.75 145 GLY A CA 1
ATOM 1160 C C . GLY A 1 145 ? 18.937 -7.319 4.542 1.00 86.75 145 GLY A C 1
ATOM 1161 O O . GLY A 1 145 ? 19.849 -7.076 5.333 1.00 86.75 145 GLY A O 1
ATOM 1162 N N . MET A 1 146 ? 18.099 -6.360 4.147 1.00 86.75 146 MET A N 1
ATOM 1163 C CA . MET A 1 146 ? 18.195 -4.932 4.486 1.00 86.75 146 MET A CA 1
ATOM 1164 C C . MET A 1 146 ? 17.636 -4.570 5.874 1.00 86.75 146 MET A C 1
ATOM 1166 O O . MET A 1 146 ? 17.566 -3.391 6.219 1.00 86.75 146 MET A O 1
ATOM 1170 N N . GLY A 1 147 ? 17.217 -5.544 6.692 1.00 86.44 147 GLY A N 1
ATOM 1171 C CA . GLY A 1 147 ? 16.594 -5.284 8.000 1.00 86.44 147 GLY A CA 1
ATOM 1172 C C . GLY A 1 147 ? 17.430 -4.371 8.910 1.00 86.44 147 GLY A C 1
ATOM 1173 O O . GLY A 1 147 ? 16.883 -3.483 9.559 1.00 86.44 147 GLY A O 1
ATOM 1174 N N . HIS A 1 148 ? 18.759 -4.513 8.867 1.00 86.56 148 HIS A N 1
ATOM 1175 C CA . HIS A 1 148 ? 19.718 -3.698 9.622 1.00 86.56 148 HIS A CA 1
ATOM 1176 C C . HIS A 1 148 ? 19.777 -2.214 9.196 1.00 86.56 148 HIS A C 1
ATOM 1178 O O . HIS A 1 148 ? 20.240 -1.374 9.962 1.00 86.56 148 HIS A O 1
ATOM 1184 N N . LEU A 1 149 ? 19.286 -1.875 7.997 1.00 87.31 149 LEU A N 1
ATOM 1185 C CA . LEU A 1 149 ? 19.227 -0.505 7.467 1.00 87.31 149 LEU A CA 1
ATOM 1186 C C . LEU A 1 149 ? 17.938 0.228 7.877 1.00 87.31 149 LEU A C 1
ATOM 1188 O O . LEU A 1 149 ? 17.805 1.432 7.656 1.00 87.31 149 LEU A O 1
ATOM 1192 N N . THR A 1 150 ? 16.965 -0.478 8.460 1.00 87.06 150 THR A N 1
ATOM 1193 C CA . THR A 1 150 ? 15.660 0.097 8.812 1.00 87.06 150 THR A CA 1
ATOM 1194 C C . THR A 1 150 ? 15.719 0.775 10.187 1.00 87.06 150 THR A C 1
ATOM 1196 O O . THR A 1 150 ? 16.033 0.102 11.169 1.00 87.06 150 THR A O 1
ATOM 1199 N N . PRO A 1 151 ? 15.372 2.073 10.322 1.00 85.44 151 PRO A N 1
ATOM 1200 C CA . PRO A 1 151 ? 15.396 2.759 11.614 1.00 85.44 151 PRO A CA 1
ATOM 1201 C C . PRO A 1 151 ? 14.522 2.073 12.675 1.00 85.44 151 PRO A C 1
ATOM 1203 O O . PRO A 1 151 ? 13.390 1.661 12.407 1.00 85.44 151 PRO A O 1
ATOM 1206 N N . SER A 1 152 ? 15.016 1.987 13.912 1.00 82.00 152 SER A N 1
ATOM 1207 C CA . SER A 1 152 ? 14.307 1.330 15.022 1.00 82.00 152 SER A CA 1
ATOM 1208 C C . SER A 1 152 ? 12.936 1.963 15.292 1.00 82.00 152 SER A C 1
ATOM 1210 O O . SER A 1 152 ? 11.943 1.247 15.436 1.00 82.00 152 SER A O 1
ATOM 1212 N N . ASN A 1 153 ? 12.852 3.294 15.239 1.00 83.06 153 ASN A N 1
ATOM 1213 C CA . ASN A 1 153 ? 11.627 4.085 15.384 1.00 83.06 153 ASN A CA 1
ATOM 1214 C C . ASN A 1 153 ? 10.673 4.033 14.170 1.00 83.06 153 ASN A C 1
ATOM 1216 O O . ASN A 1 153 ? 9.540 4.506 14.272 1.00 83.06 153 ASN A O 1
ATOM 1220 N N . PHE A 1 154 ? 11.076 3.458 13.031 1.00 86.62 154 PHE A N 1
ATOM 1221 C CA . PHE A 1 154 ? 10.216 3.391 11.849 1.00 86.62 154 PHE A CA 1
ATOM 1222 C C . PHE A 1 154 ? 8.948 2.569 12.130 1.00 86.62 154 PHE A C 1
ATOM 1224 O O . PHE A 1 154 ? 9.005 1.444 12.633 1.00 86.62 154 PHE A O 1
ATOM 1231 N N . GLY A 1 155 ? 7.788 3.145 11.814 1.00 80.06 155 GLY A N 1
ATOM 1232 C CA . GLY A 1 155 ? 6.479 2.526 12.024 1.00 80.06 155 GLY A CA 1
ATOM 1233 C C . GLY A 1 155 ? 5.921 2.568 13.450 1.00 80.06 155 GLY A C 1
ATOM 1234 O O . GLY A 1 155 ? 4.838 2.031 13.685 1.00 80.06 155 GLY A O 1
ATOM 1235 N N . VAL A 1 156 ? 6.609 3.201 14.406 1.00 80.50 156 VAL A N 1
ATOM 1236 C CA . VAL A 1 156 ? 6.056 3.383 15.756 1.00 80.50 156 VAL A CA 1
ATOM 1237 C C . VAL A 1 156 ? 4.830 4.300 15.679 1.00 80.50 156 VAL A C 1
ATOM 1239 O O . VAL A 1 156 ? 4.894 5.416 15.170 1.00 80.50 156 VAL A O 1
ATOM 1242 N N . THR A 1 157 ? 3.696 3.802 16.172 1.00 70.50 157 THR A N 1
ATOM 1243 C CA . THR A 1 157 ? 2.405 4.506 16.214 1.00 70.50 157 THR A CA 1
ATOM 1244 C C . THR A 1 157 ? 2.034 4.768 17.681 1.00 70.50 157 THR A C 1
ATOM 1246 O O . THR A 1 157 ? 2.283 3.882 18.502 1.00 70.50 157 THR A O 1
ATOM 1249 N N . PRO A 1 158 ? 1.441 5.925 18.050 1.00 72.25 158 PRO A N 1
ATOM 1250 C CA . PRO A 1 158 ? 1.062 6.220 19.435 1.00 72.25 158 PRO A CA 1
ATOM 1251 C C . PRO A 1 158 ? 0.172 5.128 20.051 1.00 72.25 158 PRO A C 1
ATOM 1253 O O . PRO A 1 158 ? -0.974 4.926 19.647 1.00 72.25 158 PRO A O 1
ATOM 1256 N N . SER A 1 159 ? 0.706 4.396 21.028 1.00 71.50 159 SER A N 1
ATOM 1257 C CA . SER A 1 159 ? 0.085 3.177 21.561 1.00 71.50 159 SER A CA 1
ATOM 1258 C C . SER A 1 159 ? -1.066 3.453 22.530 1.00 71.50 159 SER A C 1
ATOM 1260 O O . SER A 1 159 ? -2.093 2.783 22.449 1.00 71.50 159 SER A O 1
ATOM 1262 N N . GLY A 1 160 ? -0.932 4.455 23.407 1.00 77.94 160 GLY A N 1
ATOM 1263 C CA . GLY A 1 160 ? -1.882 4.715 24.498 1.00 77.94 160 GLY A CA 1
ATOM 1264 C C . GLY A 1 160 ? -3.325 4.957 24.041 1.00 77.94 160 GLY A C 1
ATOM 1265 O O . GLY A 1 160 ? -4.249 4.369 24.599 1.00 77.94 160 GLY A O 1
ATOM 1266 N N . ILE A 1 161 ? -3.526 5.745 22.976 1.00 80.50 161 ILE A N 1
ATOM 1267 C CA . ILE A 1 161 ? -4.867 6.014 22.422 1.00 80.50 161 ILE A CA 1
ATOM 1268 C C . ILE A 1 161 ? -5.490 4.723 21.874 1.00 80.50 161 ILE A C 1
ATOM 1270 O O . ILE A 1 161 ? -6.634 4.409 22.190 1.00 80.50 161 ILE A O 1
ATOM 1274 N N . ASN A 1 162 ? -4.726 3.933 21.113 1.00 81.69 162 ASN A N 1
ATOM 1275 C CA . ASN A 1 162 ? -5.205 2.666 20.554 1.00 81.69 162 ASN A CA 1
ATOM 1276 C C . ASN A 1 162 ? -5.564 1.652 21.658 1.00 81.69 162 ASN A C 1
ATOM 1278 O O . ASN A 1 162 ? -6.604 1.004 21.584 1.00 81.69 162 ASN A O 1
ATOM 1282 N N . GLN A 1 163 ? -4.757 1.564 22.723 1.00 85.88 163 GLN A N 1
ATOM 1283 C CA . GLN A 1 163 ? -5.059 0.721 23.886 1.00 85.88 163 GLN A CA 1
ATOM 1284 C C . GLN A 1 163 ? -6.323 1.171 24.633 1.00 85.88 163 GLN A C 1
ATOM 1286 O O . GLN A 1 163 ? -7.080 0.330 25.113 1.00 85.88 163 GLN A O 1
ATOM 1291 N N . HIS A 1 164 ? -6.572 2.479 24.739 1.00 91.75 164 HIS A N 1
ATOM 1292 C CA . HIS A 1 164 ? -7.787 3.007 25.363 1.00 91.75 164 HIS A CA 1
ATOM 1293 C C . HIS A 1 164 ? -9.039 2.706 24.521 1.00 91.75 164 HIS A C 1
ATOM 1295 O O . HIS A 1 164 ? -10.041 2.242 25.063 1.00 91.75 164 HIS A O 1
ATOM 1301 N N . VAL A 1 165 ? -8.958 2.868 23.195 1.00 90.88 165 VAL A N 1
ATOM 1302 C CA . VAL A 1 165 ? -10.050 2.536 22.262 1.00 90.88 165 VAL A CA 1
ATOM 1303 C C . VAL A 1 165 ? -10.387 1.042 22.289 1.00 90.88 165 VAL A C 1
ATOM 1305 O O . VAL A 1 165 ? -11.560 0.694 22.404 1.00 90.88 165 VAL A O 1
ATOM 1308 N N . GLU A 1 166 ? -9.393 0.148 22.255 1.00 92.62 166 GLU A N 1
ATOM 1309 C CA . GLU A 1 166 ? -9.654 -1.298 22.341 1.00 92.62 166 GLU A CA 1
ATOM 1310 C C . GLU A 1 166 ? -10.211 -1.715 23.717 1.00 92.62 166 GLU A C 1
ATOM 1312 O O . GLU A 1 166 ? -11.070 -2.592 23.774 1.00 92.62 166 GLU A O 1
ATOM 1317 N N . LYS A 1 167 ? -9.831 -1.043 24.819 1.00 95.12 167 LYS A N 1
ATOM 1318 C CA . LYS A 1 167 ? -10.480 -1.238 26.133 1.00 95.12 167 LYS A CA 1
ATOM 1319 C C . LYS A 1 167 ? -11.959 -0.842 26.110 1.00 95.12 167 LYS A C 1
ATOM 1321 O O . LYS A 1 167 ? -12.791 -1.633 26.541 1.00 95.12 167 LYS A O 1
ATOM 1326 N N . ILE A 1 168 ? -12.299 0.339 25.582 1.00 95.69 168 ILE A N 1
ATOM 1327 C CA . ILE A 1 168 ? -13.698 0.795 25.452 1.00 95.69 168 ILE A CA 1
ATOM 1328 C C . ILE A 1 168 ? -14.508 -0.187 24.598 1.00 95.69 168 ILE A C 1
ATOM 1330 O O . ILE A 1 168 ? -15.580 -0.624 25.001 1.00 95.69 168 ILE A O 1
ATOM 1334 N N . LYS A 1 169 ? -13.964 -0.591 23.449 1.00 96.19 169 LYS A N 1
ATOM 1335 C CA . LYS A 1 169 ? -14.572 -1.553 22.521 1.00 96.19 169 LYS A CA 1
ATOM 1336 C C . LYS A 1 169 ? -14.784 -2.936 23.150 1.00 96.19 169 LYS A C 1
ATOM 1338 O O . LYS A 1 169 ? -15.812 -3.558 22.900 1.00 96.19 169 LYS A O 1
ATOM 1343 N N . ALA A 1 170 ? -13.857 -3.403 23.989 1.00 95.69 170 ALA A N 1
ATOM 1344 C CA . ALA A 1 170 ? -14.005 -4.651 24.735 1.00 95.69 170 ALA A CA 1
ATOM 1345 C C . ALA A 1 170 ? -15.090 -4.563 25.825 1.00 95.69 170 ALA A C 1
ATOM 1347 O O . ALA A 1 170 ? -15.865 -5.507 25.976 1.00 95.69 170 ALA A O 1
ATOM 1348 N N . MET A 1 171 ? -15.189 -3.437 26.545 1.00 95.25 171 MET A N 1
ATOM 1349 C CA . MET A 1 171 ? -16.263 -3.205 27.525 1.00 95.25 171 MET A CA 1
ATOM 1350 C C . MET A 1 171 ? -17.631 -3.126 26.837 1.00 95.25 171 MET A C 1
ATOM 1352 O O . MET A 1 171 ? -18.521 -3.897 27.180 1.00 95.25 171 MET A O 1
ATOM 1356 N N . ALA A 1 172 ? -17.759 -2.308 25.789 1.00 95.19 172 ALA A N 1
ATOM 1357 C CA . ALA A 1 172 ? -18.994 -2.164 25.020 1.00 95.19 172 ALA A CA 1
ATOM 1358 C C . ALA A 1 172 ? -19.449 -3.485 24.373 1.00 95.19 172 ALA A C 1
ATOM 1360 O O . ALA A 1 172 ? -20.640 -3.792 24.380 1.00 95.19 172 ALA A O 1
ATOM 1361 N N . LYS A 1 173 ? -18.517 -4.311 23.862 1.00 95.38 173 LYS A N 1
ATOM 1362 C CA . LYS A 1 173 ? -18.865 -5.663 23.402 1.00 95.38 173 LYS A CA 1
ATOM 1363 C C . LYS A 1 173 ? -19.344 -6.545 24.560 1.00 95.38 173 LYS A C 1
ATOM 1365 O O . LYS A 1 173 ? -20.359 -7.208 24.407 1.00 95.38 173 LYS A O 1
ATOM 1370 N N . LYS A 1 174 ? -18.659 -6.552 25.708 1.00 94.81 174 LYS A N 1
ATOM 1371 C CA . LYS A 1 174 ? -19.075 -7.353 26.871 1.00 94.81 174 LYS A CA 1
ATOM 1372 C C . LYS A 1 174 ? -20.478 -6.965 27.356 1.00 94.81 174 LYS A C 1
ATOM 1374 O O . LYS A 1 174 ? -21.270 -7.842 27.673 1.00 94.81 174 LYS A O 1
ATOM 1379 N N . GLU A 1 175 ? -20.789 -5.673 27.403 1.00 90.81 175 GLU A N 1
ATOM 1380 C CA . GLU A 1 175 ? -22.114 -5.161 27.776 1.00 90.81 175 GLU A CA 1
ATOM 1381 C C . GLU A 1 175 ? -23.187 -5.559 26.754 1.00 90.81 175 GLU A C 1
ATOM 1383 O O . GLU A 1 175 ? -24.245 -6.048 27.146 1.00 90.81 175 GLU A O 1
ATOM 1388 N N . TYR A 1 176 ? -22.892 -5.448 25.454 1.00 92.94 176 TYR A N 1
ATOM 1389 C CA . TYR A 1 176 ? -23.763 -5.950 24.389 1.00 92.94 176 TYR A CA 1
ATOM 1390 C C . TYR A 1 176 ? -24.009 -7.462 24.510 1.00 92.94 176 TYR A C 1
ATOM 1392 O O . TYR A 1 176 ? -25.158 -7.892 24.506 1.00 92.94 176 TYR A O 1
ATOM 1400 N N . ASP A 1 177 ? -22.952 -8.262 24.677 1.00 91.81 177 ASP A N 1
ATOM 1401 C CA . ASP A 1 177 ? -23.045 -9.719 24.811 1.00 91.81 177 ASP A CA 1
ATOM 1402 C C . ASP A 1 177 ? -23.833 -10.121 26.079 1.00 91.81 177 ASP A C 1
ATOM 1404 O O . ASP A 1 177 ? -24.517 -11.142 26.071 1.00 91.81 177 ASP A O 1
ATOM 1408 N N . ILE A 1 178 ? -23.798 -9.327 27.159 1.00 89.50 178 ILE A N 1
ATOM 1409 C CA . ILE A 1 178 ? -24.635 -9.542 28.355 1.00 89.50 178 ILE A CA 1
ATOM 1410 C C . ILE A 1 178 ? -26.107 -9.238 28.053 1.00 89.50 178 ILE A C 1
ATOM 1412 O O . ILE A 1 178 ? -26.964 -10.077 28.320 1.00 89.50 178 ILE A O 1
ATOM 1416 N N . LEU A 1 179 ? -26.409 -8.065 27.488 1.00 85.88 179 LEU A N 1
ATOM 1417 C CA . LEU A 1 179 ? -27.787 -7.634 27.218 1.00 85.88 179 LEU A CA 1
ATOM 1418 C C . LEU A 1 179 ? -28.470 -8.493 26.144 1.00 85.88 179 LEU A C 1
ATOM 1420 O O . LEU A 1 179 ? -29.662 -8.764 26.244 1.00 85.88 179 LEU A O 1
ATOM 1424 N N . PHE A 1 180 ? -27.723 -8.949 25.136 1.00 85.88 180 PHE A N 1
ATOM 1425 C CA . PHE A 1 180 ? -28.241 -9.785 24.051 1.00 85.88 180 PHE A CA 1
ATOM 1426 C C . PHE A 1 180 ? -28.539 -11.226 24.496 1.00 85.88 180 PHE A C 1
ATOM 1428 O O . PHE A 1 180 ? -29.475 -11.840 23.991 1.00 85.88 180 PHE A O 1
ATOM 1435 N N . ASN A 1 181 ? -27.768 -11.766 25.449 1.00 83.31 181 ASN A N 1
ATOM 1436 C CA . ASN A 1 181 ? -27.954 -13.129 25.963 1.00 83.31 181 ASN A CA 1
ATOM 1437 C C . ASN A 1 181 ? -28.812 -13.200 27.244 1.00 83.31 181 ASN A C 1
ATOM 1439 O O . ASN A 1 181 ? -29.037 -14.295 27.762 1.00 83.31 181 ASN A O 1
ATOM 1443 N N . GLN A 1 182 ? -29.306 -12.074 27.771 1.00 75.44 182 GLN A N 1
ATOM 1444 C CA . GLN A 1 182 ? -30.263 -12.084 28.880 1.00 75.44 182 GLN A CA 1
ATOM 1445 C C . GLN A 1 182 ? -31.665 -12.496 28.391 1.00 75.44 182 GLN A C 1
ATOM 1447 O O . GLN A 1 182 ? -32.239 -11.817 27.537 1.00 75.44 182 GLN A O 1
ATOM 1452 N N . PRO A 1 183 ? -32.282 -13.558 28.948 1.00 62.00 183 PRO A N 1
ATOM 1453 C CA . PRO A 1 183 ? -33.693 -13.826 28.708 1.00 62.00 183 PRO A CA 1
ATOM 1454 C C . PRO A 1 183 ? -34.546 -12.726 29.356 1.00 62.00 183 PRO A C 1
ATOM 1456 O O . PRO A 1 183 ? -34.274 -12.280 30.472 1.00 62.00 183 PRO A O 1
ATOM 1459 N N . ALA A 1 184 ? -35.617 -12.316 28.671 1.00 59.12 184 ALA A N 1
ATOM 1460 C CA . ALA A 1 184 ? -36.425 -11.142 29.026 1.00 59.12 184 ALA A CA 1
ATOM 1461 C C . ALA A 1 184 ? -37.087 -11.179 30.426 1.00 59.12 184 ALA A C 1
ATOM 1463 O O . ALA A 1 184 ? -37.577 -10.157 30.896 1.00 59.12 184 ALA A O 1
ATOM 1464 N N . SER A 1 185 ? -37.089 -12.327 31.109 1.00 54.78 185 SER A N 1
ATOM 1465 C CA . SER A 1 185 ? -37.664 -12.517 32.448 1.00 54.78 185 SER A CA 1
ATOM 1466 C C . SER A 1 185 ? -36.873 -11.863 33.592 1.00 54.78 185 SER A C 1
ATOM 1468 O O . SER A 1 185 ? -37.446 -11.599 34.651 1.00 54.78 185 SER A O 1
ATOM 1470 N N . VAL A 1 186 ? -35.575 -11.592 33.410 1.00 50.84 186 VAL A N 1
ATOM 1471 C CA . VAL A 1 186 ? -34.681 -11.140 34.501 1.00 50.84 186 VAL A CA 1
ATOM 1472 C C . VAL A 1 186 ? -34.942 -9.685 34.923 1.00 50.84 186 VAL A C 1
ATOM 1474 O O . VAL A 1 186 ? -34.645 -9.303 36.051 1.00 50.84 186 VAL A O 1
ATOM 1477 N N . VAL A 1 187 ? -35.561 -8.869 34.064 1.00 48.56 187 VAL A N 1
ATOM 1478 C CA . VAL A 1 187 ? -35.885 -7.461 34.377 1.00 48.56 187 VAL A CA 1
ATOM 1479 C C . VAL A 1 187 ? -37.025 -7.346 35.406 1.00 48.56 187 VAL A C 1
ATOM 1481 O O . VAL A 1 187 ? -37.106 -6.360 36.135 1.00 48.56 187 VAL A O 1
ATOM 1484 N N . THR A 1 188 ? -37.888 -8.361 35.511 1.00 46.53 188 THR A N 1
ATOM 1485 C CA . THR A 1 188 ? -39.102 -8.344 36.351 1.00 46.53 188 THR A CA 1
ATOM 1486 C C . THR A 1 188 ? -38.945 -8.919 37.763 1.00 46.53 188 THR A C 1
ATOM 1488 O O . THR A 1 188 ? -39.792 -8.658 38.614 1.00 46.53 188 THR A O 1
ATOM 1491 N N . SER A 1 189 ? -37.893 -9.690 38.062 1.00 43.66 189 SER A N 1
ATOM 1492 C CA . SER A 1 189 ? -37.829 -10.482 39.307 1.00 43.66 189 SER A CA 1
ATOM 1493 C C . SER A 1 189 ? -37.626 -9.672 40.596 1.00 43.66 189 SER A C 1
ATOM 1495 O O . SER A 1 189 ? -37.934 -10.168 41.676 1.00 43.66 189 SER A O 1
ATOM 1497 N N . ASN A 1 190 ? -37.153 -8.425 40.511 1.00 42.94 190 ASN A N 1
ATOM 1498 C CA . ASN A 1 190 ? -36.812 -7.616 41.692 1.00 42.94 190 ASN A CA 1
ATOM 1499 C C . ASN A 1 190 ? -37.990 -6.810 42.278 1.00 42.94 190 ASN A C 1
ATOM 1501 O O . ASN A 1 190 ? -37.790 -6.036 43.210 1.00 42.94 190 ASN A O 1
ATOM 1505 N N . VAL A 1 191 ? -39.212 -6.991 41.759 1.00 45.62 191 VAL A N 1
ATOM 1506 C CA . VAL A 1 191 ? -40.448 -6.382 42.303 1.00 45.62 191 VAL A CA 1
ATOM 1507 C C . VAL A 1 191 ? -41.454 -7.463 42.741 1.00 45.62 191 VAL A C 1
ATOM 1509 O O . VAL A 1 191 ? -42.635 -7.197 42.916 1.00 45.62 191 VAL A O 1
ATOM 1512 N N . ALA A 1 192 ? -40.986 -8.696 42.971 1.00 43.31 192 ALA A N 1
ATOM 1513 C CA . ALA A 1 192 ? -41.795 -9.833 43.424 1.00 43.31 192 ALA A CA 1
ATOM 1514 C C . ALA A 1 192 ? -42.114 -9.825 44.940 1.00 43.31 192 ALA A C 1
ATOM 1516 O O . ALA A 1 192 ? -42.291 -10.877 45.549 1.00 43.31 192 ALA A O 1
ATOM 1517 N N . ALA A 1 193 ? -42.205 -8.642 45.554 1.00 46.28 193 ALA A N 1
ATOM 1518 C CA . ALA A 1 193 ? -42.992 -8.473 46.771 1.00 46.28 193 ALA A CA 1
ATOM 1519 C C . ALA A 1 193 ? -44.445 -8.262 46.329 1.00 46.28 193 ALA A C 1
ATOM 1521 O O . ALA A 1 193 ? -44.688 -7.401 45.483 1.00 46.28 193 ALA A O 1
ATOM 1522 N N . GLU A 1 194 ? -45.396 -9.038 46.855 1.00 51.50 194 GLU A N 1
ATOM 1523 C CA . GLU A 1 194 ? -46.801 -8.976 46.429 1.00 51.50 194 GLU A CA 1
ATOM 1524 C C . GLU A 1 194 ? -47.394 -7.587 46.696 1.00 51.50 194 GLU A C 1
ATOM 1526 O O . GLU A 1 194 ? -47.824 -7.255 47.801 1.00 51.50 194 GLU A O 1
ATOM 1531 N N . ARG A 1 195 ? -47.375 -6.735 45.667 1.00 64.38 195 ARG A N 1
ATOM 1532 C CA . ARG A 1 195 ? -47.856 -5.362 45.754 1.00 64.38 195 ARG A CA 1
ATOM 1533 C C . ARG A 1 195 ? -49.385 -5.406 45.752 1.00 64.38 195 ARG A C 1
ATOM 1535 O O . ARG A 1 195 ? -49.950 -5.806 44.734 1.00 64.38 195 ARG A O 1
ATOM 1542 N N . PRO A 1 196 ? -50.069 -5.012 46.843 1.00 69.56 196 PRO A N 1
ATOM 1543 C CA . PRO A 1 196 ? -51.514 -5.163 46.928 1.00 69.56 196 PRO A CA 1
ATOM 1544 C C . PRO A 1 196 ? -52.214 -4.404 45.797 1.00 69.56 196 PRO A C 1
ATOM 1546 O O . PRO A 1 196 ? -51.781 -3.315 45.382 1.00 69.56 196 PRO A O 1
ATOM 1549 N N . LEU A 1 197 ? -53.295 -5.009 45.296 1.00 73.50 197 LEU A N 1
ATOM 1550 C CA . LEU A 1 197 ? -54.160 -4.399 44.293 1.00 73.50 197 LEU A CA 1
ATOM 1551 C C . LEU A 1 197 ? -54.705 -3.066 44.837 1.00 73.50 197 LEU A C 1
ATOM 1553 O O . LEU A 1 197 ? -55.048 -2.988 46.019 1.00 73.50 197 LEU A O 1
ATOM 1557 N N . PRO A 1 198 ? -54.763 -2.003 44.017 1.00 71.31 198 PRO A N 1
ATOM 1558 C CA . PRO A 1 198 ? -55.250 -0.709 44.473 1.00 71.31 198 PRO A CA 1
ATOM 1559 C C . PRO A 1 198 ? -56.752 -0.792 44.776 1.00 71.31 198 PRO A C 1
ATOM 1561 O O . PRO A 1 198 ? -57.560 -1.029 43.882 1.00 71.31 198 PRO A O 1
ATOM 1564 N N . THR A 1 199 ? -57.128 -0.557 46.034 1.00 73.50 199 THR A N 1
ATOM 1565 C CA . THR A 1 199 ? -58.520 -0.607 46.523 1.00 73.50 199 THR A CA 1
ATOM 1566 C C . THR A 1 199 ? -59.422 0.475 45.919 1.00 73.50 199 THR A C 1
ATOM 1568 O O . THR A 1 199 ? -60.643 0.403 46.031 1.00 73.50 199 THR A O 1
ATOM 1571 N N . ASN A 1 200 ? -58.823 1.493 45.302 1.00 78.06 200 ASN A N 1
ATOM 1572 C CA . ASN A 1 200 ? -59.477 2.656 44.721 1.00 78.06 200 ASN A CA 1
ATOM 1573 C C . ASN A 1 200 ? -58.737 3.056 43.434 1.00 78.06 200 ASN A C 1
ATOM 1575 O O . ASN A 1 200 ? -57.514 3.202 43.424 1.00 78.06 200 ASN A O 1
ATOM 1579 N N . ALA A 1 201 ? -59.482 3.258 42.345 1.00 77.19 201 ALA A N 1
ATOM 1580 C CA . ALA A 1 201 ? -58.921 3.605 41.039 1.00 77.19 201 ALA A CA 1
ATOM 1581 C C . ALA A 1 201 ? -58.275 5.004 40.999 1.00 77.19 201 ALA A C 1
ATOM 1583 O O . ALA A 1 201 ? -57.389 5.239 40.178 1.00 77.19 201 ALA A O 1
ATOM 1584 N N . PHE A 1 202 ? -58.690 5.923 41.878 1.00 78.88 202 PHE A N 1
ATOM 1585 C CA . PHE A 1 202 ? -58.161 7.291 41.922 1.00 78.88 202 PHE A CA 1
ATOM 1586 C C . PHE A 1 202 ? -56.804 7.409 42.635 1.00 78.88 202 PHE A C 1
ATOM 1588 O O . PHE A 1 202 ? -56.097 8.390 42.416 1.00 78.88 202 PHE A O 1
ATOM 1595 N N . ASP A 1 203 ? -56.398 6.394 43.406 1.00 79.12 203 ASP A N 1
ATOM 1596 C CA . ASP A 1 203 ? -55.111 6.373 44.120 1.00 79.12 203 ASP A CA 1
ATOM 1597 C C . ASP A 1 203 ? -53.950 5.851 43.242 1.00 79.12 203 ASP A C 1
ATOM 1599 O O . ASP A 1 203 ? -52.821 5.683 43.707 1.00 79.12 203 ASP A O 1
ATOM 1603 N N . VAL A 1 204 ? -54.209 5.586 41.954 1.00 81.25 204 VAL A N 1
ATOM 1604 C CA . VAL A 1 204 ? -53.206 5.131 40.981 1.00 81.25 204 VAL A CA 1
ATOM 1605 C C . VAL A 1 204 ? -52.552 6.337 40.288 1.00 81.25 204 VAL A C 1
ATOM 1607 O O . VAL A 1 204 ? -53.203 7.012 39.484 1.00 81.25 204 VAL A O 1
ATOM 1610 N N . PRO A 1 205 ? -51.254 6.617 40.518 1.00 82.56 205 PRO A N 1
ATOM 1611 C CA . PRO A 1 205 ? -50.580 7.728 39.860 1.00 82.56 205 PRO A CA 1
ATOM 1612 C C . PRO A 1 205 ? -50.367 7.433 38.366 1.00 82.56 205 PRO A C 1
ATOM 1614 O O . PRO A 1 205 ? -50.160 6.293 37.944 1.00 82.56 205 PRO A O 1
ATOM 1617 N N . ARG A 1 206 ? -50.402 8.485 37.537 1.00 78.94 206 ARG A N 1
ATOM 1618 C CA . ARG A 1 206 ? -50.487 8.381 36.064 1.00 78.94 206 ARG A CA 1
ATOM 1619 C C . ARG A 1 206 ? -49.349 7.584 35.409 1.00 78.94 206 ARG A C 1
ATOM 1621 O O . ARG A 1 206 ? -49.548 7.016 34.340 1.00 78.94 206 ARG A O 1
ATOM 1628 N N . ASN A 1 207 ? -48.177 7.544 36.038 1.00 79.00 207 ASN A N 1
ATOM 1629 C CA . ASN A 1 207 ? -47.008 6.777 35.603 1.00 79.00 207 ASN A CA 1
ATOM 1630 C C . ASN A 1 207 ? -47.107 5.268 35.902 1.00 79.00 207 ASN A C 1
ATOM 1632 O O . ASN A 1 207 ? -46.449 4.489 35.222 1.00 79.00 207 ASN A O 1
ATOM 1636 N N . GLU A 1 208 ? -47.925 4.840 36.869 1.00 79.81 208 GLU A N 1
ATOM 1637 C CA . GLU A 1 208 ? -48.157 3.417 37.171 1.00 79.81 208 GLU A CA 1
ATOM 1638 C C . GLU A 1 208 ? -49.376 2.821 36.451 1.00 79.81 208 GLU A C 1
ATOM 1640 O O . GLU A 1 208 ? -49.533 1.599 36.436 1.00 79.81 208 GLU A O 1
ATOM 1645 N N . LEU A 1 209 ? -50.233 3.659 35.852 1.00 81.56 209 LEU A N 1
ATOM 1646 C CA . LEU A 1 209 ? -51.571 3.297 35.359 1.00 81.56 209 LEU A CA 1
ATOM 1647 C C . LEU A 1 209 ? -51.607 2.000 34.529 1.00 81.56 209 LEU A C 1
ATOM 1649 O O . LEU A 1 209 ? -52.456 1.144 34.762 1.00 81.56 209 LEU A O 1
ATOM 1653 N N . HIS A 1 210 ? -50.671 1.829 33.591 1.00 76.56 210 HIS A N 1
ATOM 1654 C CA . HIS A 1 210 ? -50.627 0.655 32.713 1.00 76.56 210 HIS A CA 1
ATOM 1655 C C . HIS A 1 210 ? -50.217 -0.636 33.447 1.00 76.56 210 HIS A C 1
ATOM 1657 O O . HIS A 1 210 ? -50.781 -1.697 33.175 1.00 76.56 210 HIS A O 1
ATOM 1663 N N . SER A 1 211 ? -49.303 -0.543 34.423 1.00 76.75 211 SER A N 1
ATOM 1664 C CA . SER A 1 211 ? -48.951 -1.673 35.293 1.00 76.75 211 SER A CA 1
ATOM 1665 C C . SER A 1 211 ? -50.153 -2.060 36.147 1.00 76.75 211 SER A C 1
ATOM 1667 O O . SER A 1 211 ? -50.615 -3.190 36.064 1.00 76.75 211 SER A O 1
ATOM 1669 N N . ARG A 1 212 ? -50.739 -1.098 36.875 1.00 81.50 212 ARG A N 1
ATOM 1670 C CA . ARG A 1 212 ? -51.860 -1.366 37.791 1.00 81.50 212 ARG A CA 1
ATOM 1671 C C . ARG A 1 212 ? -53.102 -1.895 37.080 1.00 81.50 212 ARG A C 1
ATOM 1673 O O . ARG A 1 212 ? -53.790 -2.748 37.629 1.00 81.50 212 ARG A O 1
ATOM 1680 N N . TRP A 1 213 ? -53.376 -1.437 35.857 1.00 81.81 213 TRP A N 1
ATOM 1681 C CA . TRP A 1 213 ? -54.440 -2.000 35.023 1.00 81.81 213 TRP A CA 1
ATOM 1682 C C . TRP A 1 213 ? -54.167 -3.465 34.654 1.00 81.81 213 TRP A C 1
ATOM 1684 O O . TRP A 1 213 ? -55.071 -4.294 34.725 1.00 81.81 213 TRP A O 1
ATOM 1694 N N . THR A 1 214 ? -52.915 -3.802 34.333 1.00 80.88 214 THR A N 1
ATOM 1695 C CA . THR A 1 214 ? -52.490 -5.180 34.042 1.00 80.88 214 THR A CA 1
ATOM 1696 C C . THR A 1 214 ? -52.569 -6.069 35.289 1.00 80.88 214 THR A C 1
ATOM 1698 O O . THR A 1 214 ? -53.048 -7.199 35.206 1.00 80.88 214 THR A O 1
ATOM 1701 N N . ASP A 1 215 ? -52.176 -5.552 36.457 1.00 81.25 215 ASP A N 1
ATOM 1702 C CA . ASP A 1 215 ? -52.283 -6.243 37.750 1.00 81.25 215 ASP A CA 1
ATOM 1703 C C . ASP A 1 215 ? -53.752 -6.568 38.088 1.00 81.25 215 ASP A C 1
ATOM 1705 O O . ASP A 1 215 ? -54.084 -7.714 38.397 1.00 81.25 215 ASP A O 1
ATOM 1709 N N . LEU A 1 216 ? -54.647 -5.579 37.958 1.00 81.00 216 LEU A N 1
ATOM 1710 C CA . LEU A 1 216 ? -56.092 -5.730 38.172 1.00 81.00 216 LEU A CA 1
ATOM 1711 C C . LEU A 1 216 ? -56.729 -6.715 37.182 1.00 81.00 216 LEU A C 1
ATOM 1713 O O . LEU A 1 216 ? -57.506 -7.574 37.593 1.00 81.00 216 LEU A O 1
ATOM 1717 N N . TRP A 1 217 ? -56.383 -6.631 35.894 1.00 79.25 217 TRP A N 1
ATOM 1718 C CA . TRP A 1 217 ? -56.893 -7.538 34.861 1.00 79.25 217 TRP A CA 1
ATOM 1719 C C . TRP A 1 217 ? -56.476 -8.994 35.121 1.00 79.25 217 TRP A C 1
ATOM 1721 O O . TRP A 1 217 ? -57.294 -9.908 35.025 1.00 79.25 217 TRP A O 1
ATOM 1731 N N . ASN A 1 218 ? -55.224 -9.213 35.532 1.00 78.12 218 ASN A N 1
ATOM 1732 C CA . ASN A 1 218 ? -54.726 -10.534 35.917 1.00 78.12 218 ASN A CA 1
ATOM 1733 C C . ASN A 1 218 ? -55.343 -11.048 37.231 1.00 78.12 218 ASN A C 1
ATOM 1735 O O . ASN A 1 218 ? -55.506 -12.258 37.382 1.00 78.12 218 ASN A O 1
ATOM 1739 N N . GLY A 1 219 ? -55.697 -10.163 38.170 1.00 77.88 219 GLY A N 1
ATOM 1740 C CA . GLY A 1 219 ? -56.475 -10.510 39.364 1.00 77.88 219 GLY A CA 1
ATOM 1741 C C . GLY A 1 219 ? -57.883 -10.985 39.001 1.00 77.88 219 GLY A C 1
ATOM 1742 O O . GLY A 1 219 ? -58.252 -12.116 39.311 1.00 77.88 219 GLY A O 1
ATOM 1743 N N . PHE A 1 220 ? -58.616 -10.174 38.237 1.00 79.50 220 PHE A N 1
ATOM 1744 C CA . PHE A 1 220 ? -59.960 -10.488 37.747 1.00 79.50 220 PHE A CA 1
ATOM 1745 C C . PHE A 1 220 ? -60.007 -11.813 36.966 1.00 79.50 220 PHE A C 1
ATOM 1747 O O . PHE A 1 220 ? -60.868 -12.653 37.216 1.00 79.50 220 PHE A O 1
ATOM 1754 N N . LEU A 1 221 ? -59.041 -12.066 36.072 1.00 75.44 221 LEU A N 1
ATOM 1755 C CA . LEU A 1 221 ? -58.963 -13.333 35.332 1.00 75.44 221 LEU A CA 1
ATOM 1756 C C . LEU A 1 221 ? -58.691 -14.565 36.217 1.00 75.44 221 LEU A C 1
ATOM 1758 O O . LEU A 1 221 ? -59.064 -15.670 35.820 1.00 75.44 221 LEU A O 1
ATOM 1762 N N . LYS A 1 222 ? -58.069 -14.400 37.395 1.00 74.12 222 LYS A N 1
ATOM 1763 C CA . LYS A 1 222 ? -57.921 -15.480 38.387 1.00 74.12 222 LYS A CA 1
ATOM 1764 C C . LYS A 1 222 ? -59.223 -15.725 39.150 1.00 74.12 222 LYS A C 1
ATOM 1766 O O . LYS A 1 222 ? -59.591 -16.881 39.329 1.00 74.12 222 LYS A O 1
ATOM 1771 N N . GLU A 1 223 ? -59.922 -14.668 39.566 1.00 70.75 223 GLU A N 1
ATOM 1772 C CA . GLU A 1 223 ? -61.195 -14.779 40.299 1.00 70.75 223 GLU A CA 1
ATOM 1773 C C . GLU A 1 223 ? -62.329 -15.349 39.433 1.00 70.75 223 GLU A C 1
ATOM 1775 O O . GLU A 1 223 ? -63.113 -16.169 39.902 1.00 70.75 223 GLU A O 1
ATOM 1780 N N . VAL A 1 224 ? -62.398 -14.962 38.155 1.00 73.88 224 VAL A N 1
ATOM 1781 C CA . VAL A 1 224 ? -63.484 -15.351 37.233 1.00 73.88 224 VAL A CA 1
ATOM 1782 C C . VAL A 1 224 ? -63.344 -16.786 36.688 1.00 73.88 224 VAL A C 1
ATOM 1784 O O . VAL A 1 224 ? -64.272 -17.292 36.065 1.00 73.88 224 VAL A O 1
ATOM 1787 N N . GLY A 1 225 ? -62.230 -17.483 36.956 1.00 57.16 225 GLY A N 1
ATOM 1788 C CA . GLY A 1 225 ? -62.141 -18.947 36.821 1.00 57.16 225 GLY A CA 1
ATOM 1789 C C . GLY A 1 225 ? -62.462 -19.502 35.424 1.00 57.16 225 GLY A C 1
ATOM 1790 O O . GLY A 1 225 ? -63.440 -20.222 35.254 1.00 57.16 225 GLY A O 1
ATOM 1791 N N . HIS A 1 226 ? -61.627 -19.167 34.434 1.00 41.97 226 HIS A N 1
ATOM 1792 C CA . HIS A 1 226 ? -61.797 -19.446 32.994 1.00 41.97 226 HIS A CA 1
ATOM 1793 C C . HIS A 1 226 ? -62.513 -20.770 32.621 1.00 41.97 226 HIS A C 1
ATOM 1795 O O . HIS A 1 226 ? -61.974 -21.866 32.796 1.00 41.97 226 HIS A O 1
ATOM 1801 N N . PRO A 1 227 ? -63.665 -20.659 31.942 1.00 48.31 227 PRO A N 1
ATOM 1802 C CA . PRO A 1 227 ? -63.769 -21.009 30.519 1.00 48.31 227 PRO A CA 1
ATOM 1803 C C . PRO A 1 227 ? -63.960 -19.719 29.687 1.00 48.31 227 PRO A C 1
ATOM 1805 O O . PRO A 1 227 ? -64.418 -18.709 30.205 1.00 48.31 227 PRO A O 1
ATOM 1808 N N . ILE A 1 228 ? -63.594 -19.621 28.405 1.00 37.69 228 ILE A N 1
ATOM 1809 C CA . ILE A 1 228 ? -63.956 -20.460 27.245 1.00 37.69 228 ILE A CA 1
ATOM 1810 C C . ILE A 1 228 ? -62.805 -20.429 26.211 1.00 37.69 228 ILE A C 1
ATOM 1812 O O . ILE A 1 228 ? -62.000 -19.502 26.182 1.00 37.69 228 ILE A O 1
ATOM 1816 N N . GLY A 1 229 ? -62.700 -21.441 25.341 1.00 37.44 229 GLY A N 1
ATOM 1817 C CA . GLY A 1 229 ? -61.615 -21.543 24.356 1.00 37.44 229 GLY A CA 1
ATOM 1818 C C . GLY A 1 229 ? -61.812 -20.771 23.036 1.00 37.44 229 GLY A C 1
ATOM 1819 O O . GLY A 1 229 ? -62.906 -20.728 22.489 1.00 37.44 229 GLY A O 1
ATOM 1820 N N . LYS A 1 230 ? -60.687 -20.282 22.486 1.00 42.47 230 LYS A N 1
ATOM 1821 C CA . LYS A 1 230 ? -60.379 -20.035 21.053 1.00 42.47 230 LYS A CA 1
ATOM 1822 C C . LYS A 1 230 ? -61.454 -19.346 20.172 1.00 42.47 230 LYS A C 1
ATOM 1824 O O . LYS A 1 230 ? -62.248 -20.015 19.519 1.00 42.47 230 LYS A O 1
ATOM 1829 N N . GLY A 1 231 ? -61.313 -18.032 19.968 1.00 29.11 231 GLY A N 1
ATOM 1830 C CA . GLY A 1 231 ? -61.935 -17.264 18.870 1.00 29.11 231 GLY A CA 1
ATOM 1831 C C . GLY A 1 231 ? -61.088 -16.033 18.498 1.00 29.11 231 GLY A C 1
ATOM 1832 O O . GLY A 1 231 ? -60.416 -15.488 19.369 1.00 29.11 231 GLY A O 1
ATOM 1833 N N . LYS A 1 232 ? -61.054 -15.627 17.217 1.00 40.41 232 LYS A N 1
ATOM 1834 C CA . LYS A 1 232 ? -60.151 -14.580 16.677 1.00 40.41 232 LYS A CA 1
ATOM 1835 C C . LYS A 1 232 ? -60.854 -13.261 16.319 1.00 40.41 232 LYS A C 1
ATOM 1837 O O . LYS A 1 232 ? -61.901 -13.291 15.682 1.00 40.41 232 LYS A O 1
ATOM 1842 N N . ALA A 1 233 ? -60.146 -12.156 16.562 1.00 31.88 233 ALA A N 1
ATOM 1843 C CA . ALA A 1 233 ? -60.078 -10.907 15.778 1.00 31.88 233 ALA A CA 1
ATOM 1844 C C . ALA A 1 233 ? -58.790 -10.179 16.268 1.00 31.88 233 ALA A C 1
ATOM 1846 O O . ALA A 1 233 ? -58.611 -10.097 17.479 1.00 31.88 233 ALA A O 1
ATOM 1847 N N . GLU A 1 234 ? -57.757 -9.763 15.514 1.00 30.06 234 GLU A N 1
ATOM 1848 C CA . GLU A 1 234 ? -57.609 -9.252 14.128 1.00 30.06 234 GLU A CA 1
ATOM 1849 C C . GLU A 1 234 ? -58.422 -7.959 13.903 1.00 30.06 234 GLU A C 1
ATOM 1851 O O . GLU A 1 234 ? -59.590 -7.926 14.257 1.00 30.06 234 GLU A O 1
ATOM 1856 N N . VAL A 1 235 ? -57.913 -6.828 13.385 1.00 33.44 235 VAL A N 1
ATOM 1857 C CA . VAL A 1 235 ? -56.728 -6.455 12.560 1.00 33.44 235 VAL A CA 1
ATOM 1858 C C . VAL A 1 235 ? -56.256 -5.042 13.020 1.00 33.44 235 VAL A C 1
ATOM 1860 O O . VAL A 1 235 ? -57.113 -4.274 13.443 1.00 33.44 235 VAL A O 1
ATOM 1863 N N . TYR A 1 236 ? -55.010 -4.527 12.989 1.00 27.62 236 TYR A N 1
ATOM 1864 C CA . TYR A 1 236 ? -53.641 -4.901 12.528 1.00 27.62 236 TYR A CA 1
ATOM 1865 C C . TYR A 1 236 ? -52.695 -5.098 13.763 1.00 27.62 236 TYR A C 1
ATOM 1867 O O . TYR A 1 236 ? -53.215 -5.256 14.861 1.00 27.62 236 TYR A O 1
ATOM 1875 N N . GLY A 1 237 ? -51.345 -5.161 13.776 1.00 30.42 237 GLY A N 1
ATOM 1876 C CA . GLY A 1 237 ? -50.216 -4.974 12.823 1.00 30.42 237 GLY A CA 1
ATOM 1877 C C . GLY A 1 237 ? -49.294 -3.795 13.252 1.00 30.42 237 GLY A C 1
ATOM 1878 O O . GLY A 1 237 ? -49.793 -2.835 13.825 1.00 30.42 237 GLY A O 1
ATOM 1879 N N . SER A 1 238 ? -47.959 -3.780 13.071 1.00 26.12 238 SER A N 1
ATOM 1880 C CA . SER A 1 238 ? -47.071 -4.683 12.307 1.00 26.12 238 SER A CA 1
ATOM 1881 C C . SER A 1 238 ? -45.650 -4.794 12.896 1.00 26.12 238 SER A C 1
ATOM 1883 O O . SER A 1 238 ? -45.057 -3.776 13.237 1.00 26.12 238 SER A O 1
ATOM 1885 N N . LEU A 1 239 ? -45.061 -6.000 12.882 1.00 27.92 239 LEU A N 1
ATOM 1886 C CA . LEU A 1 239 ? -43.641 -6.284 12.571 1.00 27.92 239 LEU A CA 1
ATOM 1887 C C . LEU A 1 239 ? -43.443 -7.805 12.358 1.00 27.92 239 LEU A C 1
ATOM 1889 O O . LEU A 1 239 ? -44.390 -8.572 12.530 1.00 27.92 239 LEU A O 1
ATOM 1893 N N . THR A 1 240 ? -42.287 -8.240 11.843 1.00 30.20 240 THR A N 1
ATOM 1894 C CA . THR A 1 240 ? -42.254 -9.354 10.871 1.00 30.20 240 THR A CA 1
ATOM 1895 C C . THR A 1 240 ? -41.390 -10.585 11.203 1.00 30.20 240 THR A C 1
ATOM 1897 O O . THR A 1 240 ? -40.285 -10.485 11.721 1.00 30.20 240 THR A O 1
ATOM 1900 N N . ARG A 1 241 ? -41.878 -11.732 10.693 1.00 27.27 241 ARG A N 1
ATOM 1901 C CA . ARG A 1 241 ? -41.150 -12.929 10.208 1.00 27.27 241 ARG A CA 1
ATOM 1902 C C . ARG A 1 241 ? -40.466 -13.867 11.227 1.00 27.27 241 ARG A C 1
ATOM 1904 O O . ARG A 1 241 ? -39.454 -13.547 11.836 1.00 27.27 241 ARG A O 1
ATOM 1911 N N . LYS A 1 242 ? -40.917 -15.127 11.211 1.00 27.11 242 LYS A N 1
ATOM 1912 C CA . LYS A 1 242 ? -40.083 -16.332 11.374 1.00 27.11 242 LYS A CA 1
ATOM 1913 C C . LYS A 1 242 ? -40.306 -17.251 10.162 1.00 27.11 242 LYS A C 1
ATOM 1915 O O . LYS A 1 242 ? -41.423 -17.248 9.646 1.00 27.11 242 LYS A O 1
ATOM 1920 N N . PRO A 1 243 ? -39.296 -18.007 9.707 1.00 37.06 243 PRO A N 1
ATOM 1921 C CA . PRO A 1 243 ? -39.485 -19.259 8.985 1.00 37.06 243 PRO A CA 1
ATOM 1922 C C . PRO A 1 243 ? -39.496 -20.458 9.953 1.00 37.06 243 PRO A C 1
ATOM 1924 O O . PRO A 1 243 ? -39.074 -20.349 11.107 1.00 3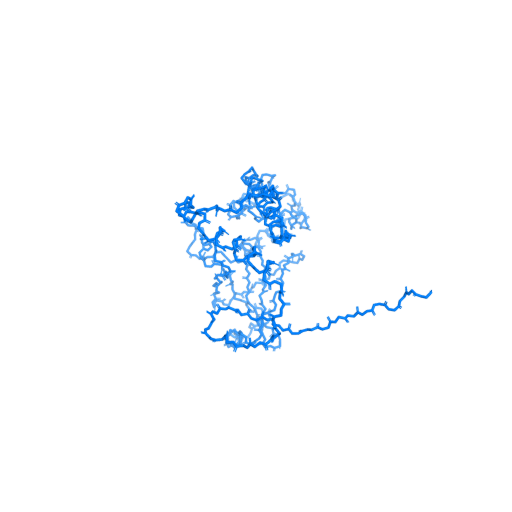7.06 243 PRO A O 1
ATOM 1927 N N . ASP A 1 244 ? -39.950 -21.598 9.448 1.00 34.66 244 ASP A N 1
ATOM 1928 C CA . ASP A 1 244 ? -39.808 -22.939 10.027 1.00 34.66 244 ASP A CA 1
ATOM 1929 C C . ASP A 1 244 ? -38.333 -23.420 9.933 1.00 34.66 244 ASP A C 1
ATOM 1931 O O . ASP A 1 244 ? -37.525 -22.795 9.246 1.00 34.66 244 ASP A O 1
ATOM 1935 N N . GLY A 1 245 ? -37.879 -24.496 10.586 1.00 39.09 245 GLY A N 1
ATOM 1936 C CA . GLY A 1 245 ? -38.570 -25.479 11.427 1.00 39.09 245 GLY A CA 1
ATOM 1937 C C . GLY A 1 245 ? -37.574 -26.502 12.016 1.00 39.09 245 GLY A C 1
ATOM 1938 O O . GLY A 1 245 ? -36.400 -26.186 12.170 1.00 39.09 245 GLY A O 1
ATOM 1939 N N . GLU A 1 246 ? -38.058 -27.720 12.286 1.00 27.78 246 GLU A N 1
ATOM 1940 C CA . GLU A 1 246 ? -37.353 -28.887 12.869 1.00 27.78 246 GLU A CA 1
ATOM 1941 C C . GLU A 1 246 ? -37.034 -28.865 14.381 1.00 27.78 246 GLU A C 1
ATOM 1943 O O . GLU A 1 246 ? -36.489 -27.918 14.945 1.00 27.78 246 GLU A O 1
ATOM 1948 N N . VAL A 1 247 ? -37.360 -29.987 15.038 1.00 35.34 247 VAL A N 1
ATOM 1949 C CA . VAL A 1 247 ? -36.956 -30.352 16.406 1.00 35.34 247 VAL A CA 1
ATOM 1950 C C . VAL A 1 247 ? -36.507 -31.813 16.368 1.00 35.34 247 VAL A C 1
ATOM 1952 O O . VAL A 1 247 ? -37.330 -32.717 16.246 1.00 35.34 247 VAL A O 1
ATOM 1955 N N . SER A 1 248 ? -35.200 -32.054 16.454 1.00 29.03 248 SER A N 1
ATOM 1956 C CA . SER A 1 248 ? -34.619 -33.400 16.467 1.00 29.03 248 SER A CA 1
ATOM 1957 C C . SER A 1 248 ? -34.568 -33.972 17.888 1.00 29.03 248 SER A C 1
ATOM 1959 O O . SER A 1 248 ? -33.934 -33.380 18.764 1.00 29.03 248 SER A O 1
ATOM 1961 N N . VAL A 1 249 ? -35.173 -35.140 18.114 1.00 35.09 249 VAL A N 1
ATOM 1962 C CA . VAL A 1 249 ? -35.105 -35.859 19.400 1.00 35.09 249 VAL A CA 1
ATOM 1963 C C . VAL A 1 249 ? -33.960 -36.886 19.363 1.00 35.09 249 VAL A C 1
ATOM 1965 O O . VAL A 1 249 ? -33.968 -37.749 18.483 1.00 35.09 249 VAL A O 1
ATOM 1968 N N . PRO A 1 250 ? -32.983 -36.845 20.290 1.00 31.75 250 PRO A N 1
ATOM 1969 C CA . PRO A 1 250 ? -31.908 -37.833 20.339 1.00 31.75 250 PRO A CA 1
ATOM 1970 C C . PRO A 1 250 ? -32.386 -39.151 20.971 1.00 31.75 250 PRO A C 1
ATOM 1972 O O . PRO A 1 250 ? -32.737 -39.198 22.149 1.00 31.75 250 PRO A O 1
ATOM 1975 N N . ILE A 1 251 ? -32.356 -40.244 20.205 1.00 39.50 251 ILE A N 1
ATOM 1976 C CA . ILE A 1 251 ? -32.616 -41.601 20.712 1.00 39.50 251 ILE A CA 1
ATOM 1977 C C . ILE A 1 251 ? -31.311 -42.169 21.289 1.00 39.50 251 ILE A C 1
ATOM 1979 O O . ILE A 1 251 ? -30.506 -42.734 20.552 1.00 39.50 251 ILE A O 1
ATOM 1983 N N . ALA A 1 252 ? -31.088 -41.992 22.596 1.00 39.75 252 ALA A N 1
ATOM 1984 C CA . ALA A 1 252 ? -29.924 -42.542 23.306 1.00 39.75 252 ALA A CA 1
ATOM 1985 C C . ALA A 1 252 ? -30.142 -42.674 24.834 1.00 39.75 252 ALA A C 1
ATOM 1987 O O . ALA A 1 252 ? -29.348 -42.156 25.617 1.00 39.75 252 ALA A O 1
ATOM 1988 N N . ALA A 1 253 ? -31.223 -43.339 25.260 1.00 38.19 253 ALA A N 1
ATOM 1989 C CA . ALA A 1 253 ? -31.430 -43.768 26.653 1.00 38.19 253 ALA A CA 1
ATOM 1990 C C . ALA A 1 253 ? -32.482 -44.899 26.747 1.00 38.19 253 ALA A C 1
ATOM 1992 O O . ALA A 1 253 ? -33.653 -44.650 27.033 1.00 38.19 253 ALA A O 1
ATOM 1993 N N . MET A 1 254 ? -32.042 -46.132 26.481 1.00 37.28 254 MET A N 1
ATOM 1994 C CA . MET A 1 254 ? -32.606 -47.365 27.053 1.00 37.28 254 MET A CA 1
ATOM 1995 C C . MET A 1 254 ? -31.571 -47.934 28.023 1.00 37.28 254 MET A C 1
ATOM 1997 O O . MET A 1 254 ? -30.369 -47.764 27.712 1.00 37.28 254 MET A O 1
#